Protein AF-A0A7W8LRT0-F1 (afdb_monomer_lite)

Radius of gyration: 18.25 Å; chains: 1; bounding box: 41×41×52 Å

pLDDT: mean 88.81, std 8.38, range [50.22, 98.12]

Secondary structure (DSSP, 8-state):
-PPP---HHHHHHHHHHHHHHS---TTHHHHHHHHHHHHHHHHHTPPPPPHHHHHHHHHHPPPPS----HHHHHHHHHHHHHHHHHTTGGGGS-HHHHHHHHHHHHHHHHHT--TT-PPEEEETTEEEEE-SSS-EEEE-S-GGGGGGPPPPEETTEE-TTTT-EES-HHHHHHHHHHHHHHHHHHHHHHHHHHHHHHHHHTT--

Sequence (205 aa):
MSVIPYTAADVKALELVAREWVNVEEGVFPGLYVANVRAYAASYREPQPPGEALTAEYTQAQPAPITSSGPELLEALYRLTYNVISNDGRSWLTAEGEAMRRRLVQSVAFELLTEGGPWVRVADSGSIRRVNFDLYEISSRNPAEGARARPYLIEGKAHRHEGFVTDRPWEAFTALWEMNDECHAHWLEGHGRDLRAQAKRLGIL

Foldseek 3Di:
DAQDQDALQALVLLVVQLVVQDDADPPLSLLLNLLSQVLNCVVVVHDRDDSVVSSVRSVPHHHDPDDDDLLRSLVVLQSSVCSQPVSPNVVSADPVSVVSSLVSLLSSQVSVADACDAWDASYQQKTKHRPHPQKIWMFSFDSVCPPNTDGQDDVNHHDPRHGPMGSDSVVRSVSRVVNRVVSVVSVVVVVVVVVVVVCVVVVVD

Organism: NCBI:txid1665626

Structure (mmCIF, N/CA/C/O backbone):
data_AF-A0A7W8LRT0-F1
#
_entry.id   AF-A0A7W8LRT0-F1
#
loop_
_atom_site.group_PDB
_atom_site.id
_atom_site.type_symbol
_atom_site.label_atom_id
_atom_site.label_alt_id
_atom_site.label_comp_id
_atom_site.label_asym_id
_atom_site.label_entity_id
_atom_site.label_seq_id
_atom_site.pdbx_PDB_ins_code
_atom_site.Cartn_x
_atom_site.Cartn_y
_atom_site.Cartn_z
_atom_site.occupancy
_atom_site.B_iso_or_equiv
_atom_site.auth_seq_id
_atom_site.auth_comp_id
_atom_site.auth_asym_id
_atom_site.auth_atom_id
_atom_site.pdbx_PDB_model_num
ATOM 1 N N . MET A 1 1 ? 0.187 6.933 -16.308 1.00 50.22 1 MET A N 1
ATOM 2 C CA . MET A 1 1 ? -0.393 7.757 -15.224 1.00 50.22 1 MET A CA 1
ATOM 3 C C . MET A 1 1 ? 0.659 8.769 -14.800 1.00 50.22 1 MET A C 1
ATOM 5 O O . MET A 1 1 ? 1.831 8.442 -14.898 1.00 50.22 1 MET A O 1
ATOM 9 N N . SER A 1 2 ? 0.272 9.983 -14.411 1.00 62.81 2 SER A N 1
ATOM 10 C CA . SER A 1 2 ? 1.192 10.990 -13.859 1.00 62.81 2 SER A CA 1
ATOM 11 C C . SER A 1 2 ? 1.497 10.685 -12.391 1.00 62.81 2 SER A C 1
ATOM 13 O O . SER A 1 2 ? 0.572 10.352 -11.651 1.00 62.81 2 SER A O 1
ATOM 15 N N . VAL A 1 3 ? 2.757 10.820 -11.965 1.00 70.50 3 VAL A N 1
ATOM 16 C CA . VAL A 1 3 ? 3.134 10.745 -10.542 1.00 70.50 3 VAL A CA 1
ATOM 17 C C . VAL A 1 3 ? 2.517 11.933 -9.808 1.00 70.50 3 VAL A C 1
ATOM 19 O O . VAL A 1 3 ? 2.661 13.070 -10.255 1.00 70.50 3 VAL A O 1
ATOM 22 N N . ILE A 1 4 ? 1.829 11.686 -8.692 1.00 75.94 4 ILE A N 1
ATOM 23 C CA . ILE A 1 4 ? 1.258 12.758 -7.862 1.00 75.94 4 ILE A CA 1
ATOM 24 C C . ILE A 1 4 ? 2.338 13.238 -6.880 1.00 75.94 4 ILE A C 1
ATOM 26 O O . ILE A 1 4 ? 2.780 12.435 -6.058 1.00 75.94 4 ILE A O 1
ATOM 30 N N . PRO A 1 5 ? 2.782 14.506 -6.919 1.00 81.00 5 PRO A N 1
ATOM 31 C CA . PRO A 1 5 ? 3.776 14.991 -5.972 1.00 81.00 5 PRO A CA 1
ATOM 32 C C . PRO A 1 5 ? 3.135 15.194 -4.593 1.00 81.00 5 PRO A C 1
ATOM 34 O O . PRO A 1 5 ? 2.362 16.126 -4.396 1.00 81.00 5 PRO A O 1
ATOM 37 N N . TYR A 1 6 ? 3.464 14.327 -3.636 1.00 89.62 6 TYR A N 1
ATOM 38 C CA . TYR A 1 6 ? 3.233 14.583 -2.216 1.00 89.62 6 TYR A CA 1
ATOM 39 C C . TYR A 1 6 ? 4.372 15.425 -1.645 1.00 89.62 6 TYR A C 1
ATOM 41 O O . TYR A 1 6 ? 5.545 15.068 -1.792 1.00 89.62 6 TYR A O 1
ATOM 49 N N . THR A 1 7 ? 4.026 16.525 -0.980 1.00 92.94 7 THR A N 1
ATOM 50 C CA . THR A 1 7 ? 4.999 17.371 -0.280 1.00 92.94 7 THR A CA 1
ATOM 51 C C . THR A 1 7 ? 5.370 16.763 1.074 1.00 92.94 7 THR A C 1
ATOM 53 O O . THR A 1 7 ? 4.655 15.911 1.608 1.00 92.94 7 THR A O 1
ATOM 56 N N . ALA A 1 8 ? 6.462 17.236 1.681 1.00 95.00 8 ALA A N 1
ATOM 57 C CA . ALA A 1 8 ? 6.829 16.843 3.039 1.00 95.00 8 ALA A CA 1
ATOM 58 C C . ALA A 1 8 ? 5.699 17.117 4.054 1.00 95.00 8 ALA A C 1
ATOM 60 O O . ALA A 1 8 ? 5.444 16.289 4.925 1.00 95.00 8 ALA A O 1
ATOM 61 N N . ALA A 1 9 ? 4.986 18.241 3.915 1.00 95.75 9 ALA A N 1
ATOM 62 C CA . ALA A 1 9 ? 3.863 18.604 4.780 1.00 95.75 9 ALA A CA 1
ATOM 63 C C . ALA A 1 9 ? 2.672 17.639 4.638 1.00 95.75 9 ALA A C 1
ATOM 65 O O . ALA A 1 9 ? 2.055 17.288 5.646 1.00 95.75 9 ALA A O 1
ATOM 66 N N . ASP A 1 10 ? 2.382 17.179 3.415 1.00 94.62 10 ASP A N 1
ATOM 67 C CA . ASP A 1 10 ? 1.313 16.207 3.155 1.00 94.62 10 ASP A CA 1
ATOM 68 C C . ASP A 1 10 ? 1.646 14.853 3.782 1.00 94.62 10 ASP A C 1
ATOM 70 O O . ASP A 1 10 ? 0.851 14.300 4.539 1.00 94.62 10 ASP A O 1
ATOM 74 N N . VAL A 1 11 ? 2.851 14.332 3.515 1.00 94.50 11 VAL A N 1
ATOM 75 C CA . VAL A 1 11 ? 3.286 13.032 4.051 1.00 94.50 11 VAL A CA 1
ATOM 76 C C . VAL A 1 11 ? 3.336 13.064 5.579 1.00 94.50 11 VAL A C 1
ATOM 78 O O . VAL A 1 11 ? 2.951 12.092 6.223 1.00 94.50 11 VAL A O 1
ATOM 81 N N . LYS A 1 12 ? 3.733 14.193 6.173 1.00 95.44 12 LYS A N 1
ATOM 82 C CA . LYS A 1 12 ? 3.772 14.347 7.628 1.00 95.44 12 LYS A CA 1
ATOM 83 C C . LYS A 1 12 ? 2.392 14.438 8.263 1.00 95.44 12 LYS A C 1
ATOM 85 O O . LYS A 1 12 ? 2.189 13.938 9.364 1.00 95.44 12 LYS A O 1
ATOM 90 N N . ALA A 1 13 ? 1.425 15.036 7.576 1.00 94.88 13 ALA A N 1
ATOM 91 C CA . ALA A 1 13 ? 0.050 15.000 8.043 1.00 94.88 13 ALA A CA 1
ATOM 92 C C . ALA A 1 13 ? -0.540 13.581 7.963 1.00 94.88 13 ALA A C 1
ATOM 94 O O . ALA A 1 13 ? -1.194 13.146 8.907 1.00 94.88 13 ALA A O 1
ATOM 95 N N . LEU A 1 14 ? -0.229 12.820 6.904 1.00 95.00 14 LEU A N 1
ATOM 96 C CA . LEU A 1 14 ? -0.578 11.395 6.828 1.00 95.00 14 LEU A CA 1
ATOM 97 C C . LEU A 1 14 ? 0.078 10.580 7.952 1.00 95.00 14 LEU A C 1
ATOM 99 O O . LEU A 1 14 ? -0.569 9.694 8.504 1.00 95.00 14 LEU A O 1
ATOM 103 N N . GLU A 1 15 ? 1.329 10.888 8.318 1.00 95.62 15 GLU A N 1
ATOM 104 C CA . GLU A 1 15 ? 2.002 10.263 9.463 1.00 95.62 15 GLU A CA 1
ATOM 105 C C . GLU A 1 15 ? 1.226 10.490 10.761 1.00 95.62 15 GLU A C 1
ATOM 107 O O . GLU A 1 15 ? 0.995 9.537 11.503 1.00 95.62 15 GLU A O 1
ATOM 112 N N . LEU A 1 16 ? 0.811 11.731 11.035 1.00 94.75 16 LEU A N 1
ATOM 113 C CA . LEU A 1 16 ? 0.055 12.050 12.246 1.00 94.75 16 LEU A CA 1
ATOM 114 C C . LEU A 1 16 ? -1.264 11.283 12.306 1.00 94.75 16 LEU A C 1
ATOM 116 O O . LEU A 1 16 ? -1.529 10.635 13.315 1.00 94.75 16 LEU A O 1
ATOM 120 N N . VAL A 1 17 ? -2.034 11.275 11.215 1.00 94.38 17 VAL A N 1
ATOM 121 C CA . VAL A 1 17 ? -3.290 10.514 11.155 1.00 94.38 17 VAL A CA 1
ATOM 122 C C . VAL A 1 17 ? -3.024 9.017 11.331 1.00 94.38 17 VAL A C 1
ATOM 124 O O . VAL A 1 17 ? -3.711 8.359 12.103 1.00 94.38 17 VAL A O 1
ATOM 127 N N . ALA A 1 18 ? -2.002 8.452 10.682 1.00 94.94 18 ALA A N 1
ATOM 128 C CA . ALA A 1 18 ? -1.679 7.034 10.841 1.00 94.94 18 ALA A CA 1
ATOM 129 C C . ALA A 1 18 ? -1.300 6.675 12.286 1.00 94.94 18 ALA A C 1
ATOM 131 O O . ALA A 1 18 ? -1.708 5.624 12.774 1.00 94.94 18 ALA A O 1
ATOM 132 N N . ARG A 1 19 ? -0.568 7.551 12.985 1.00 95.06 19 ARG A N 1
ATOM 133 C CA . ARG A 1 19 ? -0.182 7.362 14.393 1.00 95.06 19 ARG A CA 1
ATOM 134 C C . ARG A 1 19 ? -1.364 7.395 15.361 1.00 95.06 19 ARG A C 1
ATOM 136 O O . ARG A 1 19 ? -1.259 6.819 16.439 1.00 95.06 19 ARG A O 1
ATOM 143 N N . GLU A 1 20 ? -2.468 8.042 14.997 1.00 93.06 20 GLU A N 1
ATOM 144 C CA . GLU A 1 20 ? -3.707 8.001 15.785 1.00 93.06 20 GLU A CA 1
ATOM 145 C C . GLU A 1 20 ? -4.422 6.645 15.680 1.00 93.06 20 GLU A C 1
ATOM 147 O O . GLU A 1 20 ? -5.177 6.281 16.578 1.00 93.06 20 GLU A O 1
ATOM 152 N N . TRP A 1 21 ? -4.179 5.895 14.601 1.00 91.31 21 TRP A N 1
ATOM 153 C CA . TRP A 1 21 ? -4.874 4.641 14.302 1.00 91.31 21 TRP A CA 1
ATOM 154 C C . TRP A 1 21 ? -4.044 3.409 14.647 1.00 91.31 21 TRP A C 1
ATOM 156 O O . TRP A 1 21 ? -4.566 2.432 15.174 1.00 91.31 21 TRP A O 1
ATOM 166 N N . VAL A 1 22 ? -2.755 3.430 14.313 1.00 94.06 22 VAL A N 1
ATOM 167 C CA . VAL A 1 22 ? -1.889 2.253 14.369 1.00 94.06 22 VAL A CA 1
ATOM 168 C C . VAL A 1 22 ? -0.509 2.606 14.900 1.00 94.06 22 VAL A C 1
ATOM 170 O O . VAL A 1 22 ? -0.065 3.753 14.865 1.00 94.06 22 VAL A O 1
ATOM 173 N N . ASN A 1 23 ? 0.221 1.587 15.350 1.00 92.81 23 ASN A N 1
ATOM 174 C CA . ASN A 1 23 ? 1.632 1.766 15.650 1.00 92.81 23 ASN A CA 1
ATOM 175 C C . ASN A 1 23 ? 2.423 1.968 14.347 1.00 92.81 23 ASN A C 1
ATOM 177 O O . ASN A 1 23 ? 2.450 1.087 13.486 1.00 92.81 23 ASN A O 1
ATOM 181 N N . VAL A 1 24 ? 3.075 3.123 14.222 1.00 94.19 24 VAL A N 1
ATOM 182 C CA . VAL A 1 24 ? 3.878 3.498 13.055 1.00 94.19 24 VAL A CA 1
ATOM 183 C C . VAL A 1 24 ? 5.356 3.368 13.398 1.00 94.19 24 VAL A C 1
ATOM 185 O O . VAL A 1 24 ? 5.867 4.091 14.260 1.00 94.19 24 VAL A O 1
ATOM 188 N N . GLU A 1 25 ? 6.038 2.468 12.691 1.00 93.69 25 GLU A N 1
ATOM 189 C CA . GLU A 1 25 ? 7.484 2.271 12.805 1.00 93.69 25 GLU A CA 1
ATOM 190 C C . GLU A 1 25 ? 8.257 3.546 12.449 1.00 93.69 25 GLU A C 1
ATOM 192 O O . GLU A 1 25 ? 7.906 4.288 11.527 1.00 93.69 25 GLU A O 1
ATOM 197 N N . GLU A 1 26 ? 9.326 3.812 13.196 1.00 91.94 26 GLU A N 1
ATOM 198 C CA . GLU A 1 26 ? 10.173 4.974 12.954 1.00 91.94 26 GLU A CA 1
ATOM 199 C C . GLU A 1 26 ? 10.843 4.880 11.576 1.00 91.94 26 GLU A C 1
ATOM 201 O O . GLU A 1 26 ? 11.283 3.818 11.144 1.00 91.94 26 GLU A O 1
ATOM 206 N N . GLY A 1 27 ? 10.896 5.999 10.852 1.00 89.19 27 GLY A N 1
ATOM 207 C CA . GLY A 1 27 ? 11.541 6.062 9.540 1.00 89.19 27 GLY A CA 1
ATOM 208 C C . GLY A 1 27 ? 10.677 5.640 8.344 1.00 89.19 27 GLY A C 1
ATOM 209 O O . GLY A 1 27 ? 11.041 5.994 7.221 1.00 89.19 27 GLY A O 1
ATOM 210 N N . VAL A 1 28 ? 9.513 4.994 8.532 1.00 92.50 28 VAL A N 1
ATOM 211 C CA . VAL A 1 28 ? 8.665 4.564 7.397 1.00 92.50 28 VAL A CA 1
ATOM 212 C C . VAL A 1 28 ? 8.169 5.746 6.555 1.00 92.50 28 VAL A C 1
ATOM 214 O O . VAL A 1 28 ? 8.334 5.743 5.338 1.00 92.50 28 VAL A O 1
ATOM 217 N N . PHE A 1 29 ? 7.633 6.800 7.177 1.00 93.81 29 PHE A N 1
ATOM 218 C CA . PHE A 1 29 ? 7.144 7.984 6.462 1.00 93.81 29 PHE A CA 1
ATOM 219 C C . PHE A 1 29 ? 8.261 8.848 5.852 1.00 93.81 29 PHE A C 1
ATOM 221 O O . PHE A 1 29 ? 8.134 9.194 4.675 1.00 93.81 29 PHE A O 1
ATOM 228 N N . PRO A 1 30 ? 9.381 9.137 6.552 1.00 92.50 30 PRO A N 1
ATOM 229 C CA . PRO A 1 30 ? 10.552 9.746 5.919 1.00 92.50 30 PRO A CA 1
ATOM 230 C C . PRO A 1 30 ? 11.033 8.966 4.687 1.00 92.50 30 PRO A C 1
ATOM 232 O O . PRO A 1 30 ? 11.276 9.556 3.635 1.00 92.50 30 PRO A O 1
ATOM 235 N N . GLY A 1 31 ? 11.117 7.634 4.783 1.00 90.12 31 GLY A N 1
ATOM 236 C CA . GLY A 1 31 ? 11.504 6.773 3.665 1.00 90.12 31 GLY A CA 1
ATOM 237 C C . GLY A 1 31 ? 10.525 6.855 2.492 1.00 90.12 31 GLY A C 1
ATOM 238 O O . GLY A 1 31 ? 10.949 6.985 1.342 1.00 90.12 31 GLY A O 1
ATOM 239 N N . LEU A 1 32 ? 9.218 6.853 2.773 1.00 90.81 32 LEU A N 1
ATOM 240 C CA . LEU A 1 32 ? 8.178 7.013 1.755 1.00 90.81 32 LEU A CA 1
ATOM 241 C C . LEU A 1 32 ? 8.209 8.395 1.092 1.00 90.81 32 LEU A C 1
ATOM 243 O O . LEU A 1 32 ? 8.033 8.476 -0.123 1.00 90.81 32 LEU A O 1
ATOM 247 N N . TYR A 1 33 ? 8.486 9.464 1.845 1.00 92.19 33 TYR A N 1
ATOM 248 C CA . TYR A 1 33 ? 8.660 10.807 1.286 1.00 92.19 33 TYR A CA 1
ATOM 249 C C . TYR A 1 33 ? 9.830 10.851 0.297 1.00 92.19 33 TYR A C 1
ATOM 251 O O . TYR A 1 33 ? 9.657 11.239 -0.860 1.00 92.19 33 TYR A O 1
ATOM 259 N N . VAL A 1 34 ? 11.007 10.384 0.727 1.00 90.19 34 VAL A N 1
ATOM 260 C CA . VAL A 1 34 ? 12.212 10.345 -0.114 1.00 90.19 34 VAL A CA 1
ATOM 261 C C . VAL A 1 34 ? 11.960 9.533 -1.385 1.00 90.19 34 VAL A C 1
ATOM 263 O O . VAL A 1 34 ? 12.299 9.980 -2.484 1.00 90.19 34 VAL A O 1
ATOM 266 N N . ALA A 1 35 ? 11.338 8.359 -1.255 1.00 88.31 35 ALA A N 1
ATOM 267 C CA . ALA A 1 35 ? 11.014 7.506 -2.391 1.00 88.31 35 ALA A CA 1
ATOM 268 C C . ALA A 1 35 ? 10.016 8.175 -3.354 1.00 88.31 35 ALA A C 1
ATOM 270 O O . ALA A 1 35 ? 10.208 8.106 -4.569 1.00 88.31 35 ALA A O 1
ATOM 271 N N . ASN A 1 36 ? 9.001 8.875 -2.836 1.00 89.12 36 ASN A N 1
ATOM 272 C CA . ASN A 1 36 ? 8.024 9.604 -3.644 1.00 89.12 36 ASN A CA 1
ATOM 273 C C . ASN A 1 36 ? 8.672 10.735 -4.460 1.00 89.12 36 ASN A C 1
ATOM 275 O O . ASN A 1 36 ? 8.444 10.829 -5.667 1.00 89.12 36 ASN A O 1
ATOM 279 N N . VAL A 1 37 ? 9.514 11.563 -3.831 1.00 89.19 37 VAL A N 1
ATOM 280 C CA . VAL A 1 37 ? 10.210 12.662 -4.525 1.00 89.19 37 VAL A CA 1
ATOM 281 C C . VAL A 1 37 ? 11.140 12.123 -5.610 1.00 89.19 37 VAL A C 1
ATOM 283 O O . VAL A 1 37 ? 11.165 12.646 -6.724 1.00 89.19 37 VAL A O 1
ATOM 286 N N . ARG A 1 38 ? 11.873 11.040 -5.330 1.00 86.69 38 ARG A N 1
ATOM 287 C CA . ARG A 1 38 ? 12.753 10.408 -6.324 1.00 86.69 38 ARG A CA 1
ATOM 288 C C . ARG A 1 38 ? 11.984 9.805 -7.494 1.00 86.69 38 ARG A C 1
ATOM 290 O O . ARG A 1 38 ? 12.413 9.969 -8.635 1.00 86.69 38 ARG A O 1
ATOM 297 N N . ALA A 1 39 ? 10.851 9.152 -7.234 1.00 84.81 39 ALA A N 1
ATOM 298 C CA . ALA A 1 39 ? 9.983 8.616 -8.282 1.00 84.81 39 ALA A CA 1
ATOM 299 C C . ALA A 1 39 ? 9.414 9.729 -9.180 1.00 84.81 39 ALA A C 1
ATOM 301 O O . ALA A 1 39 ? 9.391 9.590 -10.407 1.00 84.81 39 ALA A O 1
ATOM 302 N N . TYR A 1 40 ? 9.022 10.861 -8.585 1.00 85.00 40 TYR A N 1
ATOM 303 C CA . TYR A 1 40 ? 8.593 12.048 -9.325 1.00 85.00 40 TYR A CA 1
ATOM 304 C C . TYR A 1 40 ? 9.724 12.594 -10.207 1.00 85.00 40 TYR A C 1
ATOM 306 O O . TYR A 1 40 ? 9.566 12.681 -11.425 1.00 85.00 40 TYR A O 1
ATOM 314 N N . ALA A 1 41 ? 10.899 12.862 -9.628 1.00 85.19 41 ALA A N 1
ATOM 315 C CA . ALA A 1 41 ? 12.041 13.388 -10.371 1.00 85.19 41 ALA A CA 1
ATOM 316 C C . ALA A 1 41 ? 12.466 12.462 -11.526 1.00 85.19 41 ALA A C 1
ATOM 318 O O . ALA A 1 41 ? 12.718 12.929 -12.635 1.00 85.19 41 ALA A O 1
ATOM 319 N N . ALA A 1 42 ? 12.479 11.141 -11.309 1.00 82.56 42 ALA A N 1
ATOM 320 C CA . ALA A 1 42 ? 12.778 10.162 -12.355 1.00 82.56 42 ALA A CA 1
ATOM 321 C C . ALA A 1 42 ? 11.763 10.210 -13.511 1.00 82.56 42 ALA A C 1
ATOM 323 O O . ALA A 1 42 ? 12.156 10.213 -14.679 1.00 82.56 42 ALA A O 1
ATOM 324 N N . SER A 1 43 ? 10.471 10.315 -13.191 1.00 81.38 43 SER A N 1
ATOM 325 C CA . SER A 1 43 ? 9.391 10.350 -14.186 1.00 81.38 43 SER A CA 1
ATOM 326 C C . SER A 1 43 ? 9.438 11.594 -15.075 1.00 81.38 43 SER A C 1
ATOM 328 O O . SER A 1 43 ? 9.100 11.523 -16.257 1.00 81.38 43 SER A O 1
ATOM 330 N N . TYR A 1 44 ? 9.901 12.722 -14.531 1.00 81.44 44 TYR A N 1
ATOM 331 C CA . TYR A 1 44 ? 9.980 14.004 -15.239 1.00 81.44 44 TYR A CA 1
ATOM 332 C C . TYR A 1 44 ? 11.403 14.399 -15.664 1.00 81.44 44 TYR A C 1
ATOM 334 O O . TYR A 1 44 ? 11.598 15.474 -16.228 1.00 81.44 44 TYR A O 1
ATOM 342 N N . ARG A 1 45 ? 12.391 13.509 -15.478 1.00 79.12 45 ARG A N 1
ATOM 343 C CA . ARG A 1 45 ? 13.822 13.743 -15.768 1.00 79.12 45 ARG A CA 1
ATOM 344 C C . ARG A 1 45 ? 14.393 14.972 -15.048 1.00 79.12 45 ARG A C 1
ATOM 346 O O . ARG A 1 45 ? 15.254 15.669 -15.584 1.00 79.12 45 ARG A O 1
ATOM 353 N N . GLU A 1 46 ? 13.918 15.228 -13.837 1.00 80.56 46 GLU A N 1
ATOM 354 C CA . GLU A 1 46 ? 14.420 16.301 -12.986 1.00 80.56 46 GLU A CA 1
ATOM 355 C C . GLU A 1 46 ? 15.672 15.851 -12.211 1.00 80.56 46 GLU A C 1
ATOM 357 O O . GLU A 1 46 ? 15.841 14.657 -11.930 1.00 80.56 46 GLU A O 1
ATOM 362 N N . PRO A 1 47 ? 16.571 16.784 -11.845 1.00 80.06 47 PRO A N 1
ATOM 363 C CA . PRO A 1 47 ? 17.686 16.485 -10.955 1.00 80.06 47 PRO A CA 1
ATOM 364 C C . PRO A 1 47 ? 17.185 15.900 -9.632 1.00 80.06 47 PRO A C 1
ATOM 366 O O . PRO A 1 47 ? 16.303 16.468 -8.992 1.00 80.06 47 PRO A O 1
ATOM 369 N N . GLN A 1 48 ? 17.765 14.781 -9.199 1.00 79.62 48 GLN A N 1
ATOM 370 C CA . GLN A 1 48 ? 17.392 14.172 -7.9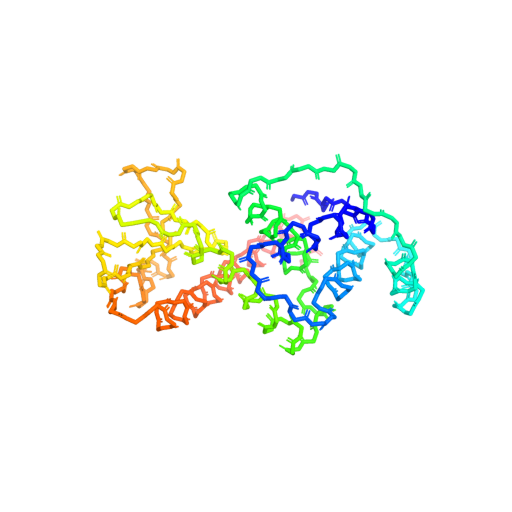26 1.00 79.62 48 GLN A CA 1
ATOM 371 C C . GLN A 1 48 ? 18.113 14.877 -6.769 1.00 79.62 48 GLN A C 1
ATOM 373 O O . GLN A 1 48 ? 19.348 14.857 -6.728 1.00 79.62 48 GLN A O 1
ATOM 378 N N . PRO A 1 49 ? 17.386 15.474 -5.811 1.00 81.69 49 PRO A N 1
ATOM 379 C CA . PRO A 1 49 ? 18.014 16.033 -4.625 1.00 81.69 49 PRO A CA 1
ATOM 380 C C . PRO A 1 49 ? 18.654 14.925 -3.759 1.00 81.69 49 PRO A C 1
ATOM 382 O O . PRO A 1 49 ? 18.185 13.777 -3.760 1.00 81.69 49 PRO A O 1
ATOM 385 N N . PRO A 1 50 ? 19.724 15.237 -3.000 1.00 85.31 50 PRO A N 1
ATOM 386 C CA . PRO A 1 50 ? 20.334 14.290 -2.071 1.00 85.31 50 PRO A CA 1
ATOM 387 C C . PRO A 1 50 ? 19.321 13.771 -1.045 1.00 85.31 50 PRO A C 1
ATOM 389 O O . PRO A 1 50 ? 18.506 14.531 -0.525 1.00 85.31 50 PRO A O 1
ATOM 392 N N . GLY A 1 51 ? 19.404 12.479 -0.706 1.00 83.19 51 GLY A N 1
ATOM 393 C CA . GLY A 1 51 ? 18.468 11.857 0.242 1.00 83.19 51 GLY A CA 1
ATOM 394 C C . GLY A 1 51 ? 18.492 12.511 1.626 1.00 83.19 51 GLY A C 1
ATOM 395 O O . GLY A 1 51 ? 17.441 12.747 2.204 1.00 83.19 51 GLY A O 1
ATOM 396 N N . GLU A 1 52 ? 19.675 12.882 2.121 1.00 87.31 52 GLU A N 1
ATOM 397 C CA . GLU A 1 52 ? 19.837 13.559 3.417 1.00 87.31 52 GLU A CA 1
ATOM 398 C C . GLU A 1 52 ? 19.126 14.919 3.466 1.00 87.31 52 GLU A C 1
ATOM 400 O O . GLU A 1 52 ? 18.522 15.260 4.482 1.00 87.31 52 GLU A O 1
ATOM 405 N N . ALA A 1 53 ? 19.136 15.668 2.356 1.00 90.94 53 ALA A N 1
ATOM 406 C CA . ALA A 1 53 ? 18.439 16.947 2.259 1.00 90.94 53 ALA A CA 1
ATOM 407 C C . ALA A 1 53 ? 16.916 16.760 2.329 1.00 90.94 53 ALA A C 1
ATOM 409 O O . ALA A 1 53 ? 16.245 17.503 3.038 1.00 90.94 53 ALA A O 1
ATOM 410 N N . LEU A 1 54 ? 16.385 15.730 1.663 1.00 92.25 54 LEU A N 1
ATOM 411 C CA . LEU A 1 54 ? 14.962 15.382 1.723 1.00 92.25 54 LEU A CA 1
ATOM 412 C C . LEU A 1 54 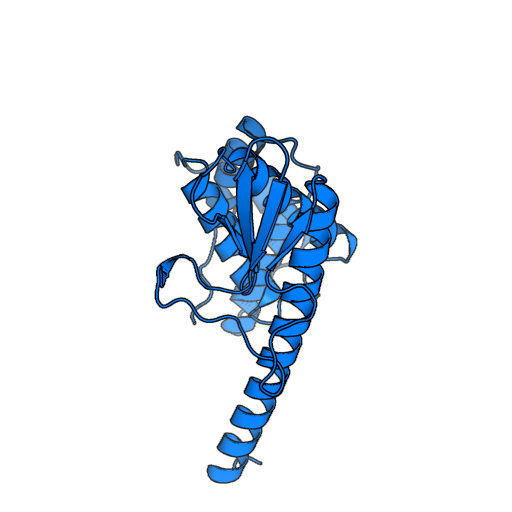? 14.539 14.881 3.110 1.00 92.25 54 LEU A C 1
ATOM 414 O O . LEU A 1 54 ? 13.459 15.216 3.591 1.00 92.25 54 LEU A O 1
ATOM 418 N N . THR A 1 55 ? 15.389 14.112 3.791 1.00 91.19 55 THR A N 1
ATOM 419 C CA . THR A 1 55 ? 15.128 13.694 5.175 1.00 91.19 55 THR A CA 1
ATOM 420 C C . THR A 1 55 ? 15.102 14.898 6.119 1.00 91.19 55 THR A C 1
ATOM 422 O O . THR A 1 55 ? 14.229 14.988 6.987 1.00 91.19 55 THR A O 1
ATOM 425 N N . ALA A 1 56 ? 16.023 15.851 5.950 1.00 93.38 56 ALA A N 1
ATOM 426 C CA . ALA A 1 56 ? 16.030 17.092 6.720 1.00 93.38 56 ALA A CA 1
ATOM 427 C C . ALA A 1 56 ? 14.783 17.947 6.433 1.00 93.38 56 ALA A C 1
ATOM 429 O O . ALA A 1 56 ? 14.149 18.429 7.373 1.00 93.38 56 ALA A O 1
ATOM 430 N N . GLU A 1 57 ? 14.394 18.073 5.162 1.00 94.69 57 GLU A N 1
ATOM 431 C CA . GLU A 1 57 ? 13.164 18.748 4.740 1.00 94.69 57 GLU A CA 1
ATOM 432 C C . GLU A 1 57 ? 11.934 18.128 5.414 1.00 94.69 57 GLU A C 1
ATOM 434 O O . GLU A 1 57 ? 11.157 18.835 6.059 1.00 94.69 57 GLU A O 1
ATOM 439 N N . TYR A 1 58 ? 11.801 16.799 5.361 1.00 95.62 58 TYR A N 1
ATOM 440 C CA . TYR A 1 58 ? 10.733 16.076 6.047 1.00 95.62 58 TYR A CA 1
ATOM 441 C C . TYR A 1 58 ? 10.713 16.369 7.549 1.00 95.62 58 TYR A C 1
ATOM 443 O O . TYR A 1 58 ? 9.669 16.657 8.137 1.00 95.62 58 TYR A O 1
ATOM 451 N N . THR A 1 59 ? 11.884 16.329 8.181 1.00 95.19 59 THR A N 1
ATOM 452 C CA . THR A 1 59 ? 12.037 16.535 9.625 1.00 95.19 59 THR A CA 1
ATOM 453 C C . THR A 1 59 ? 11.595 17.937 10.043 1.00 95.19 59 THR A C 1
ATOM 455 O O . THR A 1 59 ? 10.942 18.085 11.076 1.00 95.19 59 THR A O 1
ATOM 458 N N . GLN A 1 60 ? 11.872 18.950 9.222 1.00 96.31 60 GLN A N 1
ATOM 459 C CA . GLN A 1 60 ? 11.541 20.354 9.489 1.00 96.31 60 GLN A CA 1
ATOM 460 C C . GLN A 1 60 ? 10.120 20.749 9.064 1.00 96.31 60 GLN A C 1
ATOM 462 O O . GLN A 1 60 ? 9.612 21.772 9.524 1.00 96.31 60 GLN A O 1
ATOM 467 N N . ALA A 1 61 ? 9.467 19.953 8.214 1.00 96.31 61 ALA A N 1
ATOM 468 C CA . ALA A 1 61 ? 8.119 20.242 7.747 1.00 96.31 61 ALA A CA 1
ATOM 469 C C . ALA A 1 61 ? 7.108 20.302 8.902 1.00 96.31 61 ALA A C 1
ATOM 471 O O . ALA A 1 61 ? 7.178 19.525 9.862 1.00 96.31 61 ALA A O 1
ATOM 472 N N . GLN A 1 62 ? 6.146 21.214 8.769 1.00 95.81 62 GLN A N 1
ATOM 473 C CA . GLN A 1 62 ? 4.931 21.248 9.578 1.00 95.81 62 GLN A CA 1
ATOM 474 C C . GLN A 1 62 ? 3.830 20.474 8.846 1.00 95.81 62 GLN A C 1
ATOM 476 O O . GLN A 1 62 ? 3.760 20.565 7.617 1.00 95.81 62 GLN A O 1
ATOM 481 N N . PRO A 1 63 ? 2.992 19.705 9.558 1.00 94.44 63 PRO A N 1
ATOM 482 C CA . PRO A 1 63 ? 1.919 18.947 8.930 1.00 94.44 63 PRO A CA 1
ATOM 483 C C . PRO A 1 63 ? 0.922 19.892 8.252 1.00 94.44 63 PRO A C 1
ATOM 485 O O . PRO A 1 63 ? 0.530 20.916 8.821 1.00 94.44 63 PRO A O 1
ATOM 488 N N . ALA A 1 64 ? 0.490 19.540 7.041 1.00 92.19 64 ALA A N 1
ATOM 489 C CA . ALA A 1 64 ? -0.646 20.200 6.412 1.00 92.19 64 ALA A CA 1
ATOM 490 C C . ALA A 1 64 ? -1.909 20.038 7.293 1.00 92.19 64 ALA A C 1
ATOM 492 O O . ALA A 1 64 ? -2.070 18.996 7.933 1.00 92.19 64 ALA A O 1
ATOM 493 N N . PRO A 1 65 ? -2.825 21.026 7.335 1.00 87.12 65 PRO A N 1
ATOM 494 C CA . PRO A 1 65 ? -4.040 20.965 8.149 1.00 87.12 65 PRO A CA 1
ATOM 495 C C . PRO A 1 65 ? -5.108 20.087 7.479 1.00 87.12 65 PRO A C 1
ATOM 497 O O . PRO A 1 65 ? -6.191 20.556 7.128 1.00 87.12 65 PRO A O 1
ATOM 500 N N . ILE A 1 66 ? -4.786 18.815 7.255 1.00 83.06 66 ILE A N 1
ATOM 501 C CA . ILE A 1 66 ? -5.704 17.826 6.696 1.00 83.06 66 ILE A CA 1
ATOM 502 C C . ILE A 1 66 ? -6.269 16.949 7.809 1.00 83.06 66 ILE A C 1
ATOM 504 O O . ILE A 1 66 ? -5.597 16.636 8.788 1.00 83.06 66 ILE A O 1
ATOM 508 N N . THR A 1 67 ? -7.520 16.541 7.632 1.00 79.31 67 THR A N 1
ATOM 509 C CA . THR A 1 67 ? -8.114 15.430 8.376 1.00 79.31 67 THR A CA 1
ATOM 510 C C . THR A 1 67 ? -8.383 14.318 7.376 1.00 79.31 67 THR A C 1
ATOM 512 O O . THR A 1 67 ? -8.656 14.583 6.203 1.00 79.31 67 THR A O 1
ATOM 515 N N . SER A 1 68 ? -8.227 13.070 7.797 1.00 85.00 68 SER A N 1
ATOM 516 C CA . SER A 1 68 ? -8.501 11.920 6.940 1.00 85.00 68 SER A CA 1
ATOM 517 C C . SER A 1 68 ? -9.155 10.831 7.768 1.00 85.00 68 SER A C 1
ATOM 519 O O . SER A 1 68 ? -8.685 10.483 8.849 1.00 85.00 68 SER A O 1
ATOM 521 N N . SER A 1 69 ? -10.259 10.300 7.260 1.00 89.44 69 SER A N 1
ATOM 522 C CA . SER A 1 69 ? -10.836 9.050 7.740 1.00 89.44 69 SER A CA 1
ATOM 523 C C . SER A 1 69 ? -9.915 7.874 7.400 1.00 89.44 69 SER A C 1
ATOM 525 O O . SER A 1 69 ? -9.068 7.969 6.513 1.00 89.44 69 SER A O 1
ATOM 527 N N . GLY A 1 70 ? -10.093 6.730 8.063 1.00 87.69 70 GLY A N 1
ATOM 528 C CA . GLY A 1 70 ? -9.295 5.534 7.775 1.00 87.69 70 GLY A CA 1
ATOM 529 C C . GLY A 1 70 ? -9.321 5.096 6.298 1.00 87.69 70 GLY A C 1
ATOM 530 O O . GLY A 1 70 ? -8.252 4.822 5.753 1.00 87.69 70 GLY A O 1
ATOM 531 N N . PRO A 1 71 ? -10.476 5.083 5.594 1.00 90.12 71 PRO A N 1
ATOM 532 C CA . PRO A 1 71 ? -10.506 4.798 4.157 1.00 90.12 71 PRO A CA 1
ATOM 533 C C . PRO A 1 71 ? -9.716 5.808 3.314 1.00 90.12 71 PRO A C 1
ATOM 535 O O . PRO A 1 71 ? -9.038 5.414 2.368 1.00 90.12 71 PRO A O 1
ATOM 538 N N . GLU A 1 72 ? -9.768 7.097 3.662 1.00 92.12 72 GLU A N 1
ATOM 539 C CA . GLU A 1 72 ? -8.991 8.143 2.982 1.00 92.12 72 GLU A CA 1
ATOM 540 C C . GLU A 1 72 ? -7.490 7.993 3.252 1.00 92.12 72 GLU A C 1
ATOM 542 O O . GLU A 1 72 ? -6.689 8.149 2.331 1.00 92.12 72 GLU A O 1
ATOM 547 N N . LEU A 1 73 ? -7.107 7.625 4.480 1.00 93.38 73 LEU A N 1
ATOM 548 C CA . LEU A 1 73 ? -5.727 7.299 4.829 1.00 93.38 73 LEU A CA 1
ATOM 549 C C . LEU A 1 73 ? -5.229 6.095 4.019 1.00 93.38 73 LEU A C 1
ATOM 551 O O . LEU A 1 73 ? -4.148 6.163 3.435 1.00 93.38 73 LEU A O 1
ATOM 555 N N . LEU A 1 74 ? -6.005 5.009 3.947 1.00 92.88 74 LEU A N 1
ATOM 556 C CA . LEU A 1 74 ? -5.617 3.817 3.191 1.00 92.88 74 LEU A CA 1
ATOM 557 C C . LEU A 1 74 ? -5.461 4.125 1.695 1.00 92.88 74 LEU A C 1
ATOM 559 O O . LEU A 1 74 ? -4.481 3.703 1.083 1.00 92.88 74 LEU A O 1
ATOM 563 N N . GLU A 1 75 ? -6.374 4.906 1.117 1.00 90.25 75 GLU A N 1
ATOM 564 C CA . GLU A 1 75 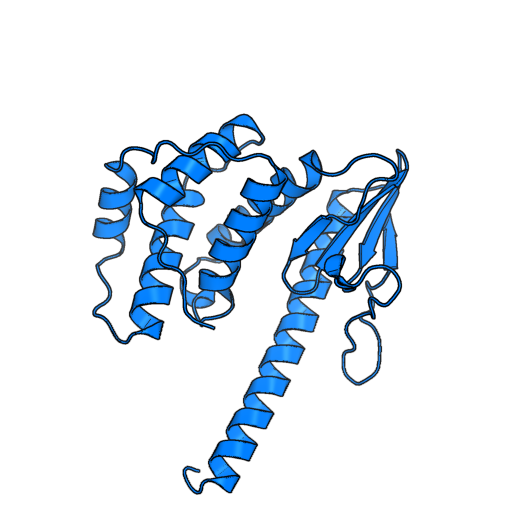? -6.284 5.370 -0.271 1.00 90.25 75 GLU A CA 1
ATOM 565 C C . GLU A 1 75 ? -5.054 6.268 -0.497 1.00 90.25 75 GLU A C 1
ATOM 567 O O . GLU A 1 75 ? -4.353 6.124 -1.500 1.00 90.25 75 GLU A O 1
ATOM 572 N N . ALA A 1 76 ? -4.735 7.171 0.436 1.00 91.06 76 ALA A N 1
ATOM 573 C CA . ALA A 1 76 ? -3.540 8.009 0.351 1.00 91.06 76 ALA A CA 1
ATOM 574 C C . ALA A 1 76 ? -2.247 7.177 0.429 1.00 91.06 76 ALA A C 1
ATOM 576 O O . ALA A 1 76 ? -1.337 7.376 -0.379 1.00 91.06 76 ALA A O 1
ATOM 577 N N . LEU A 1 77 ? -2.178 6.201 1.341 1.00 91.44 77 LEU A N 1
ATOM 578 C CA . LEU A 1 77 ? -1.060 5.257 1.446 1.00 91.44 77 LEU A CA 1
ATOM 579 C C . LEU A 1 77 ? -0.930 4.382 0.195 1.00 91.44 77 LEU A C 1
ATOM 581 O O . LEU A 1 77 ? 0.186 4.094 -0.248 1.00 91.44 77 LEU A O 1
ATOM 585 N N . TYR A 1 78 ? -2.055 3.983 -0.398 1.00 88.06 78 TYR A N 1
ATOM 586 C CA . TYR A 1 78 ? -2.090 3.255 -1.660 1.00 88.06 78 TYR A CA 1
ATOM 587 C C . TYR A 1 78 ? -1.527 4.102 -2.810 1.00 88.06 78 TYR A C 1
ATOM 589 O O . TYR A 1 78 ? -0.651 3.633 -3.532 1.00 88.06 78 TYR A O 1
ATOM 597 N N . ARG A 1 79 ? -1.925 5.373 -2.939 1.00 86.25 79 ARG A N 1
ATOM 598 C CA . ARG A 1 79 ? -1.371 6.296 -3.952 1.00 86.25 79 ARG A CA 1
ATOM 599 C C . ARG A 1 79 ? 0.118 6.555 -3.764 1.00 86.25 79 ARG A C 1
ATOM 601 O O . ARG A 1 79 ? 0.870 6.529 -4.737 1.00 86.25 79 ARG A O 1
ATOM 608 N N . LEU A 1 80 ? 0.550 6.758 -2.522 1.00 87.00 80 LEU A N 1
ATOM 609 C CA . LEU A 1 80 ? 1.962 6.927 -2.190 1.00 87.00 80 LEU A CA 1
ATOM 610 C C . LEU A 1 80 ? 2.757 5.663 -2.551 1.00 87.00 80 LEU A C 1
ATOM 612 O O . LEU A 1 80 ? 3.809 5.745 -3.179 1.00 87.00 80 LEU A O 1
ATOM 616 N N . THR A 1 81 ? 2.205 4.484 -2.247 1.00 80.75 81 THR A N 1
ATOM 617 C CA . THR A 1 81 ? 2.768 3.192 -2.663 1.00 80.75 81 THR A CA 1
ATOM 618 C C . THR A 1 81 ? 2.825 3.071 -4.183 1.00 80.75 81 THR A C 1
ATOM 620 O O . THR A 1 81 ? 3.844 2.638 -4.705 1.00 80.75 81 THR A O 1
ATOM 623 N N . TYR A 1 82 ? 1.772 3.453 -4.905 1.00 77.44 82 TYR A N 1
ATOM 624 C CA . TYR A 1 82 ? 1.725 3.383 -6.363 1.00 77.44 82 TYR A CA 1
ATOM 625 C C . TYR A 1 82 ? 2.813 4.253 -7.004 1.00 77.44 82 TYR A C 1
ATOM 627 O O . TYR A 1 82 ? 3.541 3.780 -7.877 1.00 77.44 82 TYR A O 1
ATOM 635 N N . ASN A 1 83 ? 2.981 5.493 -6.528 1.00 77.88 83 ASN A N 1
ATOM 636 C CA . ASN A 1 83 ? 4.056 6.379 -6.972 1.00 77.88 83 ASN A CA 1
ATOM 637 C C . ASN A 1 83 ? 5.429 5.729 -6.789 1.00 77.88 83 ASN A C 1
ATOM 639 O O . ASN A 1 83 ? 6.253 5.780 -7.700 1.00 77.88 83 ASN A O 1
ATOM 643 N N . VAL A 1 84 ? 5.648 5.099 -5.632 1.00 75.00 84 VAL A N 1
ATOM 644 C CA . VAL A 1 84 ? 6.912 4.447 -5.304 1.00 75.00 84 VAL A CA 1
ATOM 645 C C . VAL A 1 84 ? 7.094 3.158 -6.102 1.00 75.00 84 VAL A C 1
ATOM 647 O O . VAL A 1 84 ? 8.092 3.018 -6.774 1.00 75.00 84 VAL A O 1
ATOM 650 N N . ILE A 1 85 ? 6.171 2.204 -6.106 1.00 73.81 85 ILE A N 1
ATOM 651 C CA . ILE A 1 85 ? 6.421 0.873 -6.683 1.00 73.81 85 ILE A CA 1
ATOM 652 C C . ILE A 1 85 ? 6.218 0.845 -8.202 1.00 73.81 85 ILE A C 1
ATOM 654 O O . ILE A 1 85 ? 7.040 0.262 -8.907 1.00 73.81 85 ILE A O 1
ATOM 658 N N . SER A 1 86 ? 5.152 1.469 -8.713 1.00 65.50 86 SER A N 1
ATOM 659 C CA . SER A 1 86 ? 4.720 1.294 -10.110 1.00 65.50 86 SER A CA 1
ATOM 660 C C . SER A 1 86 ? 5.431 2.204 -11.120 1.00 65.50 86 SER A C 1
ATOM 662 O O . SER A 1 86 ? 5.377 1.920 -12.312 1.00 65.50 86 SER A O 1
ATOM 664 N N . ASN A 1 87 ? 6.108 3.272 -10.681 1.00 65.12 87 ASN A N 1
ATOM 665 C CA . ASN A 1 87 ? 6.891 4.167 -11.552 1.00 65.12 87 ASN A CA 1
ATOM 666 C C . ASN A 1 87 ? 8.406 3.963 -11.354 1.00 65.12 87 ASN A C 1
ATOM 668 O O . ASN A 1 87 ? 9.133 4.910 -11.062 1.00 65.12 87 ASN A O 1
ATOM 672 N N . ASP A 1 88 ? 8.868 2.710 -11.443 1.00 61.31 88 ASP A N 1
ATOM 673 C CA . ASP A 1 88 ? 10.272 2.275 -11.267 1.00 61.31 88 ASP A CA 1
ATOM 674 C C . ASP A 1 88 ? 10.902 2.539 -9.886 1.00 61.31 88 ASP A C 1
ATOM 676 O O . ASP A 1 88 ? 12.083 2.258 -9.647 1.00 61.31 88 ASP A O 1
ATOM 680 N N . GLY A 1 89 ? 10.126 3.032 -8.925 1.00 55.28 89 GLY A N 1
ATOM 681 C CA . GLY A 1 89 ? 10.659 3.444 -7.637 1.00 55.28 89 GLY A CA 1
ATOM 682 C C . GLY A 1 89 ? 10.749 2.356 -6.570 1.00 55.28 89 GLY A C 1
ATOM 683 O O . GLY A 1 89 ? 11.152 2.643 -5.445 1.00 55.28 89 GLY A O 1
ATOM 684 N N . ARG A 1 90 ? 10.450 1.093 -6.908 1.00 61.31 90 ARG A N 1
ATOM 685 C CA . ARG A 1 90 ? 10.725 -0.057 -6.026 1.00 61.31 90 ARG A CA 1
ATOM 686 C C . ARG A 1 90 ? 12.216 -0.136 -5.662 1.00 61.31 90 ARG A C 1
ATOM 688 O O . ARG A 1 90 ? 12.562 -0.637 -4.602 1.00 61.31 90 ARG A O 1
ATOM 695 N N . SER A 1 91 ? 13.079 0.417 -6.517 1.00 66.56 91 SER A N 1
ATOM 696 C CA . SER A 1 91 ? 14.516 0.601 -6.280 1.00 66.56 91 SER A CA 1
ATOM 697 C C . SER A 1 91 ? 14.859 1.678 -5.235 1.00 66.56 91 SER A C 1
ATOM 699 O O . SER A 1 91 ? 15.994 1.727 -4.763 1.00 66.56 91 SER A O 1
ATOM 701 N N . TRP A 1 92 ? 13.905 2.535 -4.855 1.00 73.44 92 TRP A N 1
ATOM 702 C CA . TRP A 1 92 ? 14.118 3.648 -3.923 1.00 73.44 92 TRP A CA 1
ATOM 703 C C . TRP A 1 92 ? 13.802 3.310 -2.463 1.00 73.44 92 TRP A C 1
ATOM 705 O O . TRP A 1 92 ? 14.175 4.089 -1.587 1.00 73.44 92 TRP A O 1
ATOM 715 N N . LEU A 1 93 ? 13.159 2.169 -2.188 1.00 81.00 93 LEU A N 1
ATOM 716 C CA . LEU A 1 93 ? 12.997 1.633 -0.835 1.00 81.00 93 LEU A CA 1
ATOM 717 C C . LEU A 1 93 ? 13.973 0.477 -0.604 1.00 81.00 93 LEU A C 1
ATOM 719 O O . LEU A 1 93 ? 14.150 -0.394 -1.454 1.00 81.00 93 LEU A O 1
ATOM 723 N N . THR A 1 94 ? 14.586 0.444 0.578 1.00 84.50 94 THR A N 1
ATOM 724 C CA . THR A 1 94 ? 15.320 -0.741 1.035 1.00 84.50 94 THR A CA 1
ATOM 725 C C . THR A 1 94 ? 14.342 -1.895 1.280 1.00 84.50 94 THR A C 1
ATOM 727 O O . THR A 1 94 ? 13.142 -1.678 1.456 1.00 84.50 94 THR A O 1
ATOM 730 N N . ALA A 1 95 ? 14.840 -3.134 1.343 1.00 85.81 95 ALA A N 1
ATOM 731 C CA . ALA A 1 95 ? 14.005 -4.293 1.680 1.00 85.81 95 ALA A CA 1
ATOM 732 C C . ALA A 1 95 ? 13.288 -4.117 3.034 1.00 85.81 95 ALA A C 1
ATOM 734 O O . ALA A 1 95 ? 12.122 -4.476 3.181 1.00 85.81 95 ALA A O 1
ATOM 735 N N . GLU A 1 96 ? 13.973 -3.507 4.003 1.00 88.19 96 GLU A N 1
ATOM 736 C CA . GLU A 1 96 ? 13.402 -3.153 5.302 1.00 88.19 96 GLU A CA 1
ATOM 737 C C . GL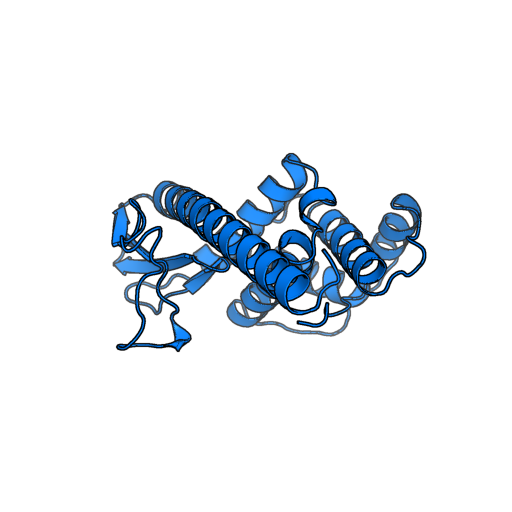U A 1 96 ? 12.318 -2.072 5.177 1.00 88.19 96 GLU A C 1
ATOM 739 O O . GLU A 1 96 ? 11.234 -2.224 5.736 1.00 88.19 96 GLU A O 1
ATOM 744 N N . GLY A 1 97 ? 12.563 -1.028 4.377 1.00 88.06 97 GLY A N 1
ATOM 745 C CA . GLY A 1 97 ? 11.589 0.027 4.087 1.00 88.06 97 GLY A CA 1
ATOM 746 C C . GLY A 1 97 ? 10.308 -0.497 3.440 1.00 88.06 97 GLY A C 1
ATOM 747 O O . GLY A 1 97 ? 9.208 -0.123 3.843 1.00 88.06 97 GLY A O 1
ATOM 748 N N . GLU A 1 98 ? 10.433 -1.415 2.484 1.00 88.12 98 GLU A N 1
ATOM 749 C CA . GLU A 1 98 ? 9.283 -2.075 1.862 1.00 88.12 98 GLU A CA 1
ATOM 750 C C . GLU A 1 98 ? 8.516 -2.949 2.866 1.00 88.12 98 GLU A C 1
ATOM 752 O O . GLU A 1 98 ? 7.283 -2.953 2.868 1.00 88.12 98 GLU A O 1
ATOM 757 N N . ALA A 1 99 ? 9.219 -3.649 3.760 1.00 90.31 99 ALA A N 1
ATOM 758 C CA . ALA A 1 99 ? 8.584 -4.431 4.815 1.00 90.31 99 ALA A CA 1
ATOM 759 C C . ALA A 1 99 ? 7.809 -3.537 5.804 1.00 90.31 99 ALA A C 1
ATOM 761 O O . ALA A 1 99 ? 6.664 -3.853 6.132 1.00 90.31 99 ALA A O 1
ATOM 762 N N . MET A 1 100 ? 8.387 -2.404 6.222 1.00 91.88 100 MET A N 1
ATOM 763 C CA . MET A 1 100 ? 7.717 -1.404 7.067 1.00 91.88 100 MET A CA 1
ATOM 764 C C . MET A 1 100 ? 6.480 -0.817 6.379 1.00 91.88 100 MET A C 1
ATOM 766 O O . MET A 1 100 ? 5.408 -0.739 6.978 1.00 91.88 100 MET A O 1
ATOM 770 N N . ARG A 1 101 ? 6.583 -0.465 5.091 1.00 92.06 101 ARG A N 1
ATOM 771 C CA . ARG A 1 101 ? 5.447 0.037 4.302 1.00 92.06 101 ARG A CA 1
ATOM 772 C C . ARG A 1 101 ? 4.307 -0.980 4.249 1.00 92.06 101 ARG A C 1
ATOM 774 O O . ARG A 1 101 ? 3.151 -0.614 4.459 1.00 92.06 101 ARG A O 1
ATOM 781 N N . ARG A 1 102 ? 4.609 -2.253 3.968 1.00 92.19 102 ARG A N 1
ATOM 782 C CA . ARG A 1 102 ? 3.594 -3.320 3.936 1.00 92.19 102 ARG A CA 1
ATOM 783 C C . ARG A 1 102 ? 2.897 -3.457 5.281 1.00 92.19 102 ARG A C 1
ATOM 785 O O . ARG A 1 102 ? 1.672 -3.508 5.292 1.00 92.19 102 ARG A O 1
ATOM 792 N N . ARG A 1 103 ? 3.648 -3.460 6.387 1.00 93.38 103 ARG A N 1
ATOM 793 C CA . ARG A 1 103 ? 3.077 -3.518 7.741 1.00 93.38 103 ARG A CA 1
ATOM 794 C C . ARG A 1 103 ? 2.190 -2.318 8.043 1.00 93.38 103 ARG A C 1
ATOM 796 O O . ARG A 1 103 ? 1.088 -2.513 8.536 1.00 93.38 103 ARG A O 1
ATOM 803 N N . LEU A 1 104 ? 2.603 -1.105 7.672 1.00 94.81 104 LEU A N 1
ATOM 804 C CA . LEU A 1 104 ? 1.772 0.094 7.815 1.00 94.81 104 LEU A CA 1
ATOM 805 C C . LEU A 1 104 ? 0.426 -0.058 7.087 1.00 94.81 104 LEU A C 1
ATOM 807 O O . LEU A 1 104 ? -0.627 0.139 7.689 1.00 94.81 104 LEU A O 1
ATOM 811 N N . VAL A 1 105 ? 0.449 -0.457 5.811 1.00 94.12 105 VAL A N 1
ATOM 812 C CA . VAL A 1 105 ? -0.773 -0.656 5.012 1.00 94.12 105 VAL A CA 1
ATOM 813 C C . VAL A 1 105 ? -1.638 -1.784 5.582 1.00 94.12 105 VAL A C 1
ATOM 815 O O . VAL A 1 105 ? -2.854 -1.636 5.653 1.00 94.12 105 VAL A O 1
ATOM 818 N N . GLN A 1 106 ? -1.029 -2.891 6.017 1.00 94.88 106 GLN A N 1
ATOM 819 C CA . GLN A 1 106 ? -1.733 -4.003 6.664 1.00 94.88 106 GLN A CA 1
ATOM 820 C C . GLN A 1 106 ? -2.436 -3.556 7.945 1.00 94.88 106 GLN A C 1
ATOM 822 O O . GLN A 1 106 ? -3.612 -3.862 8.112 1.00 94.88 106 GLN A O 1
ATOM 827 N N . SER A 1 107 ? -1.746 -2.822 8.819 1.00 95.12 107 SER A N 1
ATOM 828 C CA . SER A 1 107 ? -2.309 -2.340 10.080 1.00 95.12 107 SER A CA 1
ATOM 829 C C . SER A 1 107 ? -3.494 -1.410 9.831 1.00 95.12 107 SER A C 1
ATOM 831 O O . SER A 1 107 ? -4.559 -1.620 10.398 1.00 95.12 107 SER A O 1
ATOM 833 N N . VAL A 1 108 ? -3.356 -0.433 8.927 1.00 95.50 108 VAL A N 1
ATOM 834 C CA . VAL A 1 108 ? -4.466 0.477 8.590 1.00 95.50 108 VAL A CA 1
ATOM 835 C C . VAL A 1 108 ? -5.631 -0.288 7.958 1.00 95.50 108 VAL A C 1
ATOM 837 O O . VAL A 1 108 ? -6.784 -0.062 8.312 1.00 95.50 108 VAL A O 1
ATOM 840 N N . ALA A 1 109 ? -5.353 -1.224 7.046 1.00 95.06 109 ALA A N 1
ATOM 841 C CA . ALA A 1 109 ? -6.391 -2.052 6.444 1.00 95.06 109 ALA A CA 1
ATOM 842 C C . ALA A 1 109 ? -7.103 -2.929 7.482 1.00 95.06 109 ALA A C 1
ATOM 844 O O . ALA A 1 109 ? -8.314 -3.101 7.386 1.00 95.06 109 ALA A O 1
ATOM 845 N N . PHE A 1 110 ? -6.379 -3.464 8.468 1.00 95.06 110 PHE A N 1
ATOM 846 C CA . PHE A 1 110 ? -6.947 -4.288 9.529 1.00 95.06 110 PHE A CA 1
ATOM 847 C C . PHE A 1 110 ? -7.952 -3.510 10.384 1.00 95.06 110 PHE A C 1
ATOM 849 O O . PHE A 1 110 ? -9.047 -4.017 10.614 1.00 95.06 110 PHE A O 1
ATOM 856 N N . GLU A 1 111 ? -7.641 -2.266 10.758 1.00 95.00 111 GLU A N 1
ATOM 857 C CA . GLU A 1 111 ? -8.566 -1.394 11.504 1.00 95.00 111 GLU A CA 1
ATOM 858 C C . GLU A 1 111 ? -9.862 -1.084 10.731 1.00 95.00 111 GLU A C 1
ATOM 860 O O . GLU A 1 111 ? -10.902 -0.796 11.320 1.00 95.00 111 GLU A O 1
ATOM 865 N N . LEU A 1 112 ? -9.837 -1.177 9.398 1.00 94.38 112 LEU A N 1
ATOM 866 C CA . LEU A 1 112 ? -11.014 -0.972 8.548 1.00 94.38 112 LEU A CA 1
ATOM 867 C C . LEU A 1 112 ? -11.882 -2.225 8.384 1.00 94.38 112 LEU A C 1
ATOM 869 O O . LEU A 1 112 ? -13.008 -2.133 7.882 1.00 94.38 112 LEU A O 1
ATOM 873 N N . LEU A 1 113 ? -11.384 -3.399 8.775 1.00 94.81 113 LEU A N 1
ATOM 874 C CA . LEU A 1 113 ? -12.109 -4.652 8.611 1.00 94.81 113 LEU A CA 1
ATOM 875 C C . LEU A 1 113 ? -13.204 -4.802 9.664 1.00 94.81 113 LEU A C 1
ATOM 877 O O . LEU A 1 113 ? -12.963 -5.091 10.835 1.00 94.81 113 LEU A O 1
ATOM 881 N N . THR A 1 114 ? -14.444 -4.712 9.199 1.00 94.31 114 THR A N 1
ATOM 882 C CA . THR A 1 114 ? -15.644 -4.965 9.999 1.00 94.31 114 THR A CA 1
ATOM 883 C C . THR A 1 114 ? -16.244 -6.327 9.662 1.00 94.31 114 THR A C 1
ATOM 885 O O . THR A 1 114 ? -16.103 -6.826 8.544 1.00 94.31 114 THR A O 1
ATOM 888 N N . GLU A 1 115 ? -16.890 -6.959 10.643 1.00 94.62 115 GLU A N 1
ATOM 889 C CA . GLU A 1 115 ? -17.569 -8.244 10.455 1.00 94.62 115 GLU A CA 1
ATOM 890 C C . GLU A 1 115 ? -18.649 -8.144 9.370 1.00 94.62 115 GLU A C 1
ATOM 892 O O . GLU A 1 115 ? -19.517 -7.274 9.434 1.00 94.62 115 GLU A O 1
ATOM 897 N N . GLY A 1 116 ? -18.589 -9.021 8.362 1.00 91.62 116 GLY A N 1
ATOM 898 C CA . GLY A 1 116 ? -19.516 -8.986 7.226 1.00 91.62 116 GLY A CA 1
ATOM 899 C C . GLY A 1 116 ? -19.382 -7.721 6.369 1.00 91.62 116 GLY A C 1
ATOM 900 O O .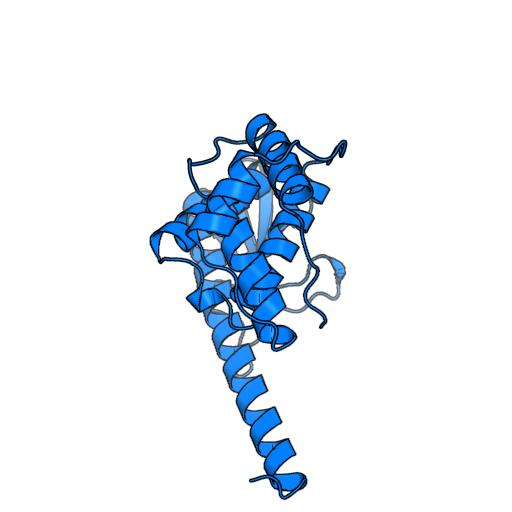 GLY A 1 116 ? -20.252 -7.439 5.543 1.00 91.62 116 GLY A O 1
ATOM 901 N N . GLY A 1 117 ? -18.309 -6.954 6.576 1.00 91.19 117 GLY A N 1
ATOM 902 C CA . GLY A 1 117 ? -18.060 -5.672 5.941 1.00 91.19 117 GLY A CA 1
ATOM 903 C C . GLY A 1 117 ? -17.701 -5.774 4.456 1.00 91.19 117 GLY A C 1
ATOM 904 O O . GLY A 1 117 ? -17.636 -6.864 3.872 1.00 91.19 117 GLY A O 1
ATOM 905 N N . PRO A 1 118 ? -17.463 -4.623 3.806 1.00 92.50 118 PRO A N 1
ATOM 906 C CA . PRO A 1 118 ? -17.036 -4.590 2.417 1.00 92.50 118 PRO A CA 1
ATOM 907 C C . PRO A 1 118 ? -15.617 -5.150 2.247 1.00 92.50 118 PRO A C 1
ATOM 909 O O . PRO A 1 118 ? -14.854 -5.313 3.198 1.00 92.50 118 PRO A O 1
ATOM 912 N N . TRP A 1 119 ? -15.251 -5.407 0.994 1.00 93.75 119 TRP A N 1
ATOM 913 C CA . TRP A 1 119 ? -13.861 -5.653 0.630 1.00 93.75 119 TRP A CA 1
ATOM 914 C C . TRP A 1 119 ? -13.026 -4.386 0.822 1.00 93.75 119 TRP A C 1
ATOM 916 O O . TRP A 1 119 ? -13.375 -3.322 0.310 1.00 93.75 119 TRP A O 1
ATOM 926 N N . VAL A 1 120 ? -11.900 -4.526 1.509 1.00 93.94 120 VAL A N 1
ATOM 927 C CA . VAL A 1 120 ? -10.889 -3.489 1.705 1.00 93.94 120 VAL A CA 1
ATOM 928 C C . VAL A 1 120 ? -9.754 -3.747 0.721 1.00 93.94 120 VAL A C 1
ATOM 930 O O . VAL A 1 120 ? -9.140 -4.815 0.734 1.00 93.94 120 VAL A O 1
ATOM 933 N N . ARG A 1 121 ? -9.474 -2.784 -0.159 1.00 91.69 121 ARG A N 1
ATOM 934 C CA . ARG A 1 121 ? -8.364 -2.881 -1.111 1.00 91.69 121 ARG A CA 1
ATOM 935 C C . ARG A 1 121 ? -7.050 -2.578 -0.395 1.00 91.69 121 ARG A C 1
ATOM 937 O O . ARG A 1 121 ? -6.860 -1.470 0.086 1.00 91.69 121 ARG A O 1
ATOM 944 N N . VAL A 1 122 ? -6.151 -3.554 -0.340 1.00 91.00 122 VAL A N 1
ATOM 945 C CA . VAL A 1 122 ? -4.865 -3.452 0.379 1.00 91.00 122 VAL A CA 1
ATOM 946 C C . VAL A 1 122 ? -3.717 -3.177 -0.589 1.00 91.00 122 VAL A C 1
ATOM 948 O O . VAL A 1 122 ? -2.751 -2.499 -0.252 1.00 91.00 122 VAL A O 1
ATOM 951 N N . ALA A 1 123 ? -3.818 -3.710 -1.805 1.00 87.88 123 ALA A N 1
ATOM 952 C CA . ALA A 1 123 ? -2.787 -3.629 -2.825 1.00 87.88 123 ALA A CA 1
ATOM 953 C C . ALA A 1 123 ? -3.398 -3.451 -4.225 1.00 87.88 123 ALA A C 1
ATOM 955 O O . ALA A 1 123 ? -4.621 -3.474 -4.401 1.00 87.88 123 ALA A O 1
ATOM 956 N N . ASP A 1 124 ? -2.545 -3.290 -5.242 1.00 84.12 124 ASP A N 1
ATOM 957 C CA . ASP A 1 124 ? -2.979 -3.091 -6.630 1.00 84.12 124 ASP A CA 1
ATOM 958 C C . ASP A 1 124 ? -3.894 -4.220 -7.099 1.00 84.12 124 ASP A C 1
ATOM 960 O O . ASP A 1 124 ? -4.968 -3.957 -7.643 1.00 84.12 124 ASP A O 1
ATOM 964 N N . SER A 1 125 ? -3.474 -5.457 -6.832 1.00 88.19 125 SER A N 1
ATOM 965 C CA . SER A 1 125 ? -4.149 -6.686 -7.254 1.00 88.19 125 SER A CA 1
ATOM 966 C C . SER A 1 125 ? -4.673 -7.500 -6.069 1.00 88.19 125 SER A C 1
ATOM 968 O O . SER A 1 125 ? -4.813 -8.714 -6.186 1.00 88.19 125 SER A O 1
ATOM 970 N N . GLY A 1 126 ? -4.911 -6.873 -4.911 1.00 92.00 126 GLY A N 1
ATOM 971 C CA . GLY A 1 126 ? -5.260 -7.591 -3.684 1.00 92.00 126 GLY A CA 1
ATOM 972 C C . GLY A 1 126 ? -6.215 -6.826 -2.775 1.00 92.00 126 GLY A C 1
ATOM 973 O O . GLY A 1 126 ? -5.921 -5.718 -2.323 1.00 92.00 126 GLY A O 1
ATOM 974 N N . SER A 1 127 ? -7.336 -7.464 -2.461 1.00 95.38 127 SER A N 1
ATOM 975 C CA . SER A 1 127 ? -8.335 -7.017 -1.494 1.00 95.38 127 SER A CA 1
ATOM 976 C C . SER A 1 127 ? -8.560 -8.092 -0.437 1.00 95.38 127 SER A C 1
ATOM 978 O O . SER A 1 127 ? -8.439 -9.284 -0.719 1.00 95.38 127 SER A O 1
ATOM 980 N N . ILE A 1 128 ? -8.916 -7.671 0.771 1.00 96.69 128 ILE A N 1
ATOM 981 C CA . ILE A 1 128 ? -9.243 -8.544 1.900 1.00 96.69 128 ILE A CA 1
ATOM 982 C C . ILE A 1 128 ? -10.609 -8.170 2.466 1.00 96.69 128 ILE A C 1
ATOM 984 O O . ILE A 1 128 ? -11.018 -7.011 2.422 1.00 96.69 128 ILE A O 1
ATOM 988 N N . ARG A 1 129 ? -11.330 -9.148 3.000 1.00 96.06 129 ARG A N 1
ATOM 989 C CA . ARG A 1 129 ? -12.592 -8.948 3.707 1.00 96.06 129 ARG A CA 1
ATOM 990 C C . ARG A 1 129 ? -12.625 -9.819 4.952 1.00 96.06 129 ARG A C 1
ATOM 992 O O . ARG A 1 129 ? -12.166 -10.958 4.930 1.00 96.06 129 ARG A O 1
ATOM 999 N N . ARG A 1 130 ? -13.232 -9.301 6.017 1.00 96.94 130 ARG A N 1
ATOM 1000 C CA . ARG A 1 130 ? -13.582 -10.080 7.203 1.00 96.94 130 ARG A CA 1
ATOM 1001 C C . ARG A 1 130 ? -14.988 -10.647 7.021 1.00 96.94 130 ARG A C 1
ATOM 1003 O O . ARG A 1 130 ? -15.975 -9.917 7.060 1.00 96.94 130 ARG A O 1
ATOM 1010 N N . VAL A 1 131 ? -15.064 -11.944 6.740 1.00 93.94 131 VAL A N 1
ATOM 1011 C CA . VAL A 1 131 ? -16.314 -12.635 6.387 1.00 93.94 131 VAL A CA 1
ATOM 1012 C C . VAL A 1 131 ? -17.239 -12.722 7.597 1.00 93.94 131 VAL A C 1
ATOM 1014 O O . VAL A 1 131 ? -18.430 -12.450 7.481 1.00 93.94 131 VAL A O 1
ATOM 1017 N N . ASN A 1 132 ? -16.680 -13.080 8.750 1.00 93.38 132 ASN A N 1
ATOM 1018 C CA . ASN A 1 132 ? -17.350 -13.122 10.047 1.00 93.38 132 ASN A CA 1
ATOM 1019 C C . ASN A 1 132 ? -16.324 -12.814 11.160 1.00 93.38 132 ASN A C 1
ATOM 1021 O O . ASN A 1 132 ? -15.228 -12.332 10.866 1.00 93.38 132 ASN A O 1
ATOM 1025 N N . PHE A 1 133 ? -16.658 -13.059 12.430 1.00 88.81 133 PHE A N 1
ATOM 1026 C CA . PHE A 1 133 ? -15.735 -12.781 13.534 1.00 88.81 133 PHE A CA 1
ATOM 1027 C C . PHE A 1 133 ? -14.395 -13.527 13.408 1.00 88.81 133 PHE A C 1
ATOM 1029 O O . PHE A 1 133 ? -13.362 -12.954 13.755 1.00 88.81 133 PHE A O 1
ATOM 1036 N N . ASP A 1 134 ? -14.410 -14.738 12.853 1.00 92.81 134 ASP A N 1
ATOM 1037 C CA . ASP A 1 134 ? -13.256 -15.635 12.822 1.00 92.81 134 ASP A CA 1
ATOM 1038 C C . ASP A 1 134 ? -12.516 -15.602 11.483 1.00 92.81 134 ASP A C 1
ATOM 1040 O O . ASP A 1 134 ? -11.305 -15.748 11.457 1.00 92.81 134 ASP A O 1
ATOM 1044 N N . LEU A 1 135 ? -13.218 -15.405 10.365 1.00 97.31 135 LEU A N 1
ATOM 1045 C CA . LEU A 1 135 ? -12.697 -15.693 9.030 1.00 97.31 135 LEU A CA 1
ATOM 1046 C C . LEU A 1 135 ? -12.347 -14.448 8.218 1.00 97.31 135 LEU A C 1
ATOM 1048 O O . LEU A 1 135 ? -13.132 -13.503 8.087 1.00 97.31 135 LEU A O 1
ATOM 1052 N N . TYR A 1 136 ? -11.199 -14.535 7.555 1.00 97.88 136 TYR A N 1
ATOM 1053 C CA . TYR A 1 136 ? -10.674 -13.562 6.609 1.00 97.88 136 TYR A CA 1
ATOM 1054 C C . TYR A 1 136 ? -10.566 -14.201 5.229 1.00 97.88 136 TYR A C 1
ATOM 1056 O O . TYR A 1 136 ? -10.095 -15.327 5.105 1.00 97.88 136 TYR A O 1
ATOM 1064 N N . GLU A 1 137 ? -10.980 -13.475 4.197 1.00 97.62 137 GLU A N 1
ATOM 1065 C CA . GLU A 1 137 ? -10.953 -13.912 2.800 1.00 97.62 137 GLU A CA 1
ATOM 1066 C C . GLU A 1 137 ? -10.200 -12.887 1.953 1.00 97.62 137 GLU A C 1
ATOM 1068 O O . GLU A 1 137 ? -10.374 -11.680 2.140 1.00 97.62 137 GLU A O 1
ATOM 1073 N N . ILE A 1 138 ? -9.388 -13.355 1.004 1.00 97.81 138 ILE A N 1
ATOM 1074 C CA . ILE A 1 138 ? -8.657 -12.495 0.064 1.00 97.81 138 ILE A CA 1
ATOM 1075 C C . ILE A 1 138 ? -9.081 -12.740 -1.383 1.00 97.81 138 ILE A C 1
ATOM 1077 O O . ILE A 1 138 ? -9.471 -13.841 -1.768 1.00 97.81 138 ILE A O 1
ATOM 1081 N N . SER A 1 139 ? -8.986 -11.705 -2.212 1.00 96.50 139 SER A N 1
ATOM 1082 C CA . SER A 1 139 ? -9.297 -11.788 -3.637 1.00 96.50 139 SER A CA 1
ATOM 1083 C C . SER A 1 139 ? -8.560 -10.712 -4.427 1.00 96.50 139 SER A C 1
ATOM 1085 O O . SER A 1 139 ? -8.339 -9.604 -3.944 1.00 96.50 139 SER A O 1
ATOM 1087 N N . SER A 1 140 ? -8.202 -11.028 -5.667 1.00 95.38 140 SER A N 1
ATOM 1088 C CA . SER A 1 140 ? -7.683 -10.071 -6.648 1.00 95.38 140 SER A CA 1
ATOM 1089 C C . SER A 1 140 ? -8.777 -9.276 -7.364 1.00 95.38 140 SER A C 1
ATOM 1091 O O . SER A 1 140 ? -8.484 -8.388 -8.165 1.00 95.38 140 SER A O 1
ATOM 1093 N N . ARG A 1 141 ? -10.050 -9.573 -7.084 1.00 93.06 141 ARG A N 1
ATOM 1094 C CA . ARG A 1 141 ? -11.195 -8.841 -7.627 1.00 93.06 141 ARG A CA 1
ATOM 1095 C C . ARG A 1 141 ? -11.153 -7.388 -7.174 1.00 93.06 141 ARG A C 1
ATOM 1097 O O . ARG A 1 141 ? -10.987 -7.103 -5.989 1.00 93.06 141 ARG A O 1
ATOM 1104 N N . ASN A 1 142 ? -11.376 -6.475 -8.115 1.00 88.06 142 ASN A N 1
ATOM 1105 C CA . ASN A 1 142 ? -11.521 -5.059 -7.808 1.00 88.06 142 ASN A CA 1
ATOM 1106 C C . ASN A 1 142 ? -12.873 -4.804 -7.109 1.00 88.06 142 ASN A C 1
ATOM 1108 O O . ASN A 1 142 ? -13.916 -4.966 -7.750 1.00 88.06 142 ASN A O 1
ATOM 1112 N N . PRO A 1 143 ? -12.896 -4.355 -5.840 1.00 86.25 143 PRO A N 1
ATOM 1113 C CA . PRO A 1 143 ? -14.141 -4.101 -5.116 1.00 86.25 143 PRO A CA 1
ATOM 1114 C C . PRO A 1 143 ? -15.047 -3.074 -5.803 1.00 86.25 143 PRO A C 1
ATOM 1116 O O . PRO A 1 143 ? -16.270 -3.185 -5.724 1.00 86.25 143 PRO A O 1
ATOM 1119 N N . ALA A 1 144 ? -14.461 -2.110 -6.523 1.00 85.94 144 ALA A N 1
ATOM 1120 C CA . ALA A 1 144 ? -15.200 -1.067 -7.232 1.00 85.94 144 ALA A CA 1
ATOM 1121 C C . ALA A 1 144 ? -16.081 -1.615 -8.373 1.00 85.94 144 ALA A C 1
ATOM 1123 O O . ALA A 1 144 ? -17.022 -0.950 -8.798 1.00 85.94 144 ALA A O 1
ATOM 1124 N N . GLU A 1 145 ? -15.810 -2.830 -8.861 1.00 85.81 145 GLU A N 1
ATOM 1125 C CA . GLU A 1 145 ? -16.606 -3.486 -9.907 1.00 85.81 145 GLU A CA 1
ATOM 1126 C C . GLU A 1 145 ? -17.804 -4.283 -9.352 1.00 85.81 145 GLU A C 1
ATOM 1128 O O . GLU A 1 145 ? -18.642 -4.776 -10.119 1.00 85.81 145 GLU A O 1
ATOM 1133 N N . GLY A 1 146 ? -17.915 -4.412 -8.025 1.00 85.38 146 GLY A N 1
ATOM 1134 C CA . GLY A 1 146 ? -19.025 -5.084 -7.350 1.00 85.38 146 GLY A CA 1
ATOM 1135 C C . GLY A 1 146 ? -19.270 -6.507 -7.865 1.00 85.38 146 GLY A C 1
ATOM 1136 O O . GLY A 1 146 ? -18.349 -7.306 -8.012 1.00 85.38 146 GLY A O 1
ATOM 1137 N N . ALA A 1 147 ? -20.527 -6.837 -8.181 1.00 84.81 147 ALA A N 1
ATOM 1138 C CA . ALA A 1 147 ? -20.924 -8.177 -8.633 1.00 84.81 147 ALA A CA 1
ATOM 1139 C C . ALA A 1 147 ? -20.290 -8.621 -9.968 1.00 84.81 147 ALA A C 1
ATOM 1141 O O . ALA A 1 147 ? -20.356 -9.798 -10.317 1.00 84.81 147 ALA A O 1
ATOM 1142 N N . ARG A 1 148 ? -19.708 -7.693 -10.738 1.00 87.38 148 ARG A N 1
ATOM 1143 C CA . ARG A 1 148 ? -19.044 -7.993 -12.015 1.00 87.38 148 ARG A CA 1
ATOM 1144 C C . ARG A 1 148 ? -17.544 -8.214 -11.866 1.00 87.38 148 ARG A C 1
ATOM 1146 O O . ARG A 1 148 ? -16.923 -8.611 -12.851 1.00 87.38 148 ARG A O 1
ATOM 1153 N N . ALA A 1 149 ? -16.994 -7.970 -10.676 1.00 88.19 149 ALA A N 1
ATOM 1154 C CA . ALA A 1 149 ? -15.569 -8.042 -10.423 1.00 88.19 149 ALA A CA 1
ATOM 1155 C C . ALA A 1 149 ? -15.031 -9.434 -10.766 1.00 88.19 149 ALA A C 1
ATOM 1157 O O . ALA A 1 149 ? -15.478 -10.450 -10.222 1.00 88.19 149 ALA A O 1
ATOM 1158 N N . ARG A 1 150 ? -14.071 -9.475 -11.690 1.00 91.56 150 ARG A N 1
ATOM 1159 C CA . ARG A 1 150 ? -13.412 -10.716 -12.109 1.00 91.56 150 ARG A CA 1
ATOM 1160 C C . ARG A 1 150 ? -12.075 -10.868 -11.392 1.00 91.56 150 ARG A C 1
ATOM 1162 O O . ARG A 1 150 ? -11.421 -9.858 -11.135 1.00 91.56 150 ARG A O 1
ATOM 1169 N N . PRO A 1 151 ? -11.667 -12.103 -11.062 1.00 93.88 151 PRO A N 1
ATOM 1170 C CA . PRO A 1 151 ? -10.323 -12.332 -10.559 1.00 93.88 151 PRO A CA 1
ATOM 1171 C C . PRO A 1 151 ? -9.299 -11.986 -11.643 1.00 93.88 151 PRO A C 1
ATOM 1173 O O . PRO A 1 151 ? -9.559 -12.164 -12.839 1.00 93.88 151 PRO A O 1
ATOM 1176 N N . TYR A 1 152 ? -8.126 -11.528 -11.218 1.00 91.69 152 TYR A N 1
ATOM 1177 C CA . TYR A 1 152 ? -6.976 -11.399 -12.098 1.00 91.69 152 TYR A CA 1
ATOM 1178 C C . TYR A 1 152 ? -6.527 -12.792 -12.562 1.00 91.69 152 TYR A C 1
ATOM 1180 O O . TYR A 1 152 ? -6.503 -13.744 -11.778 1.00 91.69 152 TYR A O 1
ATOM 1188 N N . LEU A 1 153 ? -6.180 -12.916 -13.846 1.00 93.56 153 LEU A N 1
ATOM 1189 C CA . LEU A 1 153 ? -5.745 -14.178 -14.440 1.00 93.56 153 LEU A CA 1
ATOM 1190 C C . LEU A 1 153 ? -4.274 -14.102 -14.859 1.00 93.56 153 LEU A C 1
ATOM 1192 O O . LEU A 1 153 ? -3.891 -13.242 -15.651 1.00 93.56 153 LEU A O 1
ATOM 1196 N N . ILE A 1 154 ? -3.486 -15.062 -14.386 1.00 92.12 154 ILE A N 1
ATOM 1197 C CA . ILE A 1 154 ? -2.126 -15.352 -14.838 1.00 92.12 154 ILE A CA 1
ATOM 1198 C C . ILE A 1 154 ? -2.234 -16.493 -15.846 1.00 92.12 154 ILE A C 1
ATOM 1200 O O . ILE A 1 154 ? -2.742 -17.567 -15.526 1.00 92.12 154 ILE A O 1
ATOM 1204 N N . GLU A 1 155 ? -1.833 -16.239 -17.093 1.00 89.69 155 GLU A N 1
ATOM 1205 C CA . GLU A 1 155 ? -1.873 -17.241 -18.174 1.00 89.69 155 GLU A CA 1
ATOM 1206 C C . GLU A 1 155 ? -3.246 -17.936 -18.336 1.00 89.69 155 GLU A C 1
ATOM 1208 O O . GLU A 1 155 ? -3.355 -19.131 -18.611 1.00 89.69 155 GLU A O 1
ATOM 1213 N N . GLY A 1 156 ? -4.329 -17.176 -18.143 1.00 91.69 156 GLY A N 1
ATOM 1214 C CA . GLY A 1 156 ? -5.705 -17.672 -18.259 1.00 91.69 156 GLY A CA 1
ATOM 1215 C C . GLY A 1 156 ? -6.234 -18.424 -17.031 1.00 91.69 156 GLY A C 1
ATOM 1216 O O . GLY A 1 156 ? -7.357 -18.927 -17.080 1.00 91.69 156 GLY A O 1
ATOM 1217 N N . LYS A 1 157 ? -5.480 -18.483 -15.928 1.00 95.00 157 LYS A N 1
ATOM 1218 C CA . LYS A 1 157 ? -5.895 -19.103 -14.660 1.00 95.00 157 LYS A CA 1
ATOM 1219 C C . LYS A 1 157 ? -5.842 -18.101 -13.513 1.00 95.00 157 LYS A C 1
ATOM 1221 O O . LYS A 1 157 ? -5.012 -17.201 -13.506 1.00 95.00 157 LYS A O 1
ATOM 1226 N N . ALA A 1 158 ? -6.729 -18.254 -12.535 1.00 94.25 158 ALA A N 1
ATOM 1227 C CA . ALA A 1 158 ? -6.656 -17.459 -11.314 1.00 94.25 158 ALA A CA 1
ATOM 1228 C C . ALA A 1 158 ? -5.393 -17.812 -10.511 1.00 94.25 158 ALA A C 1
ATOM 1230 O O . ALA A 1 158 ? -4.894 -18.938 -10.590 1.00 94.25 158 ALA A O 1
ATOM 1231 N N . HIS A 1 159 ? -4.900 -16.852 -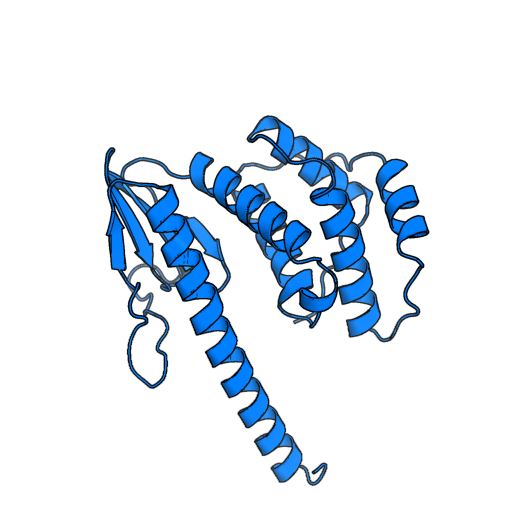9.730 1.00 95.75 159 HIS A N 1
ATOM 1232 C CA . HIS A 1 159 ? -3.783 -17.069 -8.815 1.00 95.75 159 HIS A CA 1
ATOM 1233 C C . HIS A 1 159 ? -4.118 -18.143 -7.759 1.00 95.75 159 HIS A C 1
ATOM 1235 O O . HIS A 1 159 ? -5.270 -18.274 -7.348 1.00 95.75 159 HIS A O 1
ATOM 1241 N N . ARG A 1 160 ? -3.117 -18.888 -7.263 1.00 95.94 160 ARG A N 1
ATOM 1242 C CA . ARG A 1 160 ? -3.318 -20.001 -6.303 1.00 95.94 160 ARG A CA 1
ATOM 1243 C C . ARG A 1 160 ? -3.974 -19.588 -4.977 1.00 95.94 160 ARG A C 1
ATOM 1245 O O . ARG A 1 160 ? -4.596 -20.413 -4.319 1.00 95.94 160 ARG A O 1
ATOM 1252 N N . HIS A 1 161 ? -3.795 -18.327 -4.586 1.00 97.19 161 HIS A N 1
ATOM 1253 C CA . HIS A 1 161 ? -4.355 -17.736 -3.365 1.00 97.19 161 HIS A CA 1
ATOM 1254 C C . HIS A 1 161 ? -5.666 -16.972 -3.601 1.00 97.19 161 HIS A C 1
ATOM 1256 O O . HIS A 1 161 ? -6.201 -16.383 -2.667 1.00 97.19 161 HIS A O 1
ATOM 1262 N N . GLU A 1 162 ? -6.199 -16.965 -4.825 1.00 97.06 162 GLU A N 1
ATOM 1263 C CA . GLU A 1 162 ? -7.502 -16.355 -5.094 1.00 97.06 162 GLU A CA 1
ATOM 1264 C C . GLU A 1 162 ? -8.597 -17.055 -4.273 1.00 97.06 162 GLU A C 1
ATOM 1266 O O . GLU A 1 162 ? -8.772 -18.269 -4.378 1.00 97.06 162 GLU A O 1
ATOM 1271 N N . GLY A 1 163 ? -9.345 -16.294 -3.468 1.00 95.38 163 GLY A N 1
ATOM 1272 C CA . GLY A 1 163 ? -10.379 -16.841 -2.586 1.00 95.38 163 GLY A CA 1
ATOM 1273 C C . GLY A 1 163 ? -9.826 -17.604 -1.378 1.00 95.38 163 GLY A C 1
ATOM 1274 O O . GLY A 1 163 ? -10.557 -18.390 -0.779 1.00 95.38 163 GLY A O 1
ATOM 1275 N N . PHE A 1 164 ? -8.547 -17.424 -1.026 1.00 97.81 164 PHE A N 1
ATOM 1276 C CA . PHE A 1 164 ? -7.972 -18.022 0.178 1.00 97.81 164 PHE A CA 1
ATOM 1277 C C . PHE A 1 164 ? -8.684 -17.499 1.434 1.00 97.81 164 PHE A C 1
ATOM 1279 O O . PHE A 1 164 ? -8.874 -16.289 1.586 1.00 97.81 164 PHE A O 1
ATOM 1286 N N . VAL A 1 165 ? -9.067 -18.426 2.320 1.00 97.75 165 VAL A N 1
ATOM 1287 C CA . VAL A 1 165 ? -9.776 -18.162 3.580 1.00 97.75 165 VAL A CA 1
ATOM 1288 C C . VAL A 1 165 ? -8.987 -18.748 4.745 1.00 97.75 165 VAL A C 1
ATOM 1290 O O . VAL A 1 165 ? -8.536 -19.890 4.671 1.00 97.75 165 VAL A O 1
ATOM 1293 N N . THR A 1 166 ? -8.848 -17.988 5.827 1.00 98.12 166 THR A N 1
ATOM 1294 C CA . THR A 1 166 ? -8.166 -18.416 7.059 1.00 98.12 166 THR A CA 1
ATOM 1295 C C . THR A 1 166 ? -8.789 -17.740 8.279 1.00 98.12 166 THR A C 1
ATOM 1297 O O . THR A 1 166 ? -9.405 -16.680 8.159 1.00 98.12 166 THR A O 1
ATOM 1300 N N . ASP A 1 167 ? -8.624 -18.352 9.449 1.00 96.88 167 ASP A N 1
ATOM 1301 C CA . ASP A 1 167 ? -8.981 -17.770 10.744 1.00 96.88 167 ASP A CA 1
ATOM 1302 C C . ASP A 1 167 ? -7.878 -16.865 11.328 1.00 96.88 167 ASP A C 1
ATOM 1304 O O . ASP A 1 167 ? -8.025 -16.256 12.388 1.00 96.88 167 ASP A O 1
ATOM 1308 N N . ARG A 1 168 ? -6.747 -16.752 10.622 1.00 96.50 168 ARG A N 1
ATOM 1309 C CA . ARG A 1 168 ? -5.571 -15.996 11.051 1.00 96.50 168 ARG A CA 1
ATOM 1310 C C . ARG A 1 168 ? -5.338 -14.789 10.146 1.00 96.50 168 ARG A C 1
ATOM 1312 O O . ARG A 1 168 ? -4.928 -14.959 8.994 1.00 96.50 168 ARG A O 1
ATOM 1319 N N . PRO A 1 169 ? -5.491 -13.549 10.643 1.00 94.44 169 PRO A N 1
ATOM 1320 C CA . PRO A 1 169 ? -5.372 -12.361 9.798 1.00 94.44 169 PRO A CA 1
ATOM 1321 C C . PRO A 1 169 ? -3.984 -12.220 9.156 1.00 94.44 169 PRO A C 1
ATOM 1323 O O . PRO A 1 169 ? -3.874 -11.826 7.996 1.00 94.44 169 PRO A O 1
ATOM 1326 N N . TRP A 1 170 ? -2.910 -12.592 9.862 1.00 94.12 170 TRP A N 1
ATOM 1327 C CA . TRP A 1 170 ? -1.543 -12.499 9.332 1.00 94.12 170 TRP A CA 1
ATOM 1328 C C . TRP A 1 170 ? -1.279 -13.457 8.161 1.00 94.12 170 TRP A C 1
ATOM 1330 O O . TRP A 1 170 ? -0.507 -13.121 7.261 1.00 94.12 170 TRP A O 1
ATOM 1340 N N . GLU A 1 171 ? -1.925 -14.627 8.137 1.00 97.44 171 GLU A N 1
ATOM 1341 C CA . GLU A 1 171 ? -1.830 -15.568 7.015 1.00 97.44 171 GLU A CA 1
ATOM 1342 C C . GLU A 1 171 ? -2.574 -15.017 5.797 1.00 97.44 171 GLU A C 1
ATOM 1344 O O . GLU A 1 171 ? -2.038 -15.058 4.690 1.00 97.44 171 GLU A O 1
ATOM 1349 N N . ALA A 1 172 ? -3.753 -14.417 6.002 1.00 97.12 172 ALA A N 1
ATOM 1350 C CA . ALA A 1 172 ? -4.513 -13.773 4.933 1.00 97.12 172 ALA A CA 1
ATOM 1351 C C . ALA A 1 172 ? -3.706 -12.641 4.283 1.00 97.12 172 ALA A C 1
ATOM 1353 O O . ALA A 1 172 ? -3.550 -12.604 3.064 1.00 97.12 172 ALA A O 1
ATOM 1354 N N . PHE A 1 173 ? -3.127 -11.744 5.087 1.00 96.62 173 PHE A N 1
ATOM 1355 C CA . PHE A 1 173 ? -2.315 -10.651 4.559 1.00 96.62 173 PHE A CA 1
ATOM 1356 C C . PHE A 1 173 ? -1.028 -11.126 3.873 1.00 96.62 173 PHE A C 1
ATOM 1358 O O . PHE A 1 173 ? -0.635 -10.536 2.868 1.00 96.62 173 PHE A O 1
ATOM 1365 N N . THR A 1 174 ? -0.372 -12.172 4.383 1.00 96.00 174 THR A N 1
ATOM 1366 C CA . THR A 1 174 ? 0.809 -12.762 3.727 1.00 96.00 174 THR A CA 1
ATOM 1367 C C . THR A 1 174 ? 0.440 -13.322 2.352 1.00 96.00 174 THR A C 1
ATOM 1369 O O . THR A 1 174 ? 1.036 -12.920 1.353 1.00 96.00 174 THR A O 1
ATOM 1372 N N . ALA A 1 175 ? -0.605 -14.153 2.278 1.00 97.38 175 ALA A N 1
ATOM 1373 C CA . ALA A 1 175 ? -1.092 -14.719 1.020 1.00 97.38 175 ALA A CA 1
ATOM 1374 C C . ALA A 1 175 ? -1.548 -13.635 0.023 1.00 97.38 175 ALA A C 1
ATOM 1376 O O . ALA A 1 175 ? -1.350 -13.774 -1.186 1.00 97.38 175 ALA A O 1
ATOM 1377 N N . LEU A 1 176 ? -2.120 -12.530 0.520 1.00 96.69 176 LEU A N 1
ATOM 1378 C CA . LEU A 1 176 ? -2.517 -11.385 -0.299 1.00 96.69 176 LEU A CA 1
ATOM 1379 C C . LEU A 1 176 ? -1.311 -10.692 -0.927 1.00 96.69 176 LEU A C 1
ATOM 1381 O O . LEU A 1 176 ? -1.363 -10.353 -2.108 1.00 96.69 176 LEU A O 1
ATOM 1385 N N . TRP A 1 177 ? -0.236 -10.466 -0.167 1.00 94.81 177 TRP A N 1
ATOM 1386 C CA . TRP A 1 177 ? 0.968 -9.841 -0.716 1.00 94.81 177 TRP A CA 1
ATOM 1387 C C . TRP A 1 177 ? 1.698 -10.751 -1.699 1.00 94.81 177 TRP A C 1
ATOM 1389 O O . TRP A 1 177 ? 2.139 -10.245 -2.726 1.00 94.81 177 TRP A O 1
ATOM 1399 N N . GLU A 1 178 ? 1.762 -12.063 -1.440 1.00 95.38 178 GLU A N 1
ATOM 1400 C CA . GLU A 1 178 ? 2.281 -13.038 -2.412 1.00 95.38 178 GLU A CA 1
ATOM 1401 C C . GLU A 1 178 ? 1.497 -12.967 -3.727 1.00 95.38 178 GLU A C 1
ATOM 1403 O O . GLU A 1 178 ? 2.079 -12.775 -4.793 1.00 95.38 178 GLU A O 1
ATOM 1408 N N . MET A 1 179 ? 0.163 -13.006 -3.643 1.00 95.75 179 MET A N 1
ATOM 1409 C CA . MET A 1 179 ? -0.710 -12.851 -4.806 1.00 95.75 179 MET A CA 1
ATOM 1410 C C . MET A 1 179 ? -0.492 -11.522 -5.526 1.00 95.75 179 MET A C 1
ATOM 1412 O O . MET A 1 179 ? -0.407 -11.491 -6.751 1.00 95.75 179 MET A O 1
ATOM 1416 N N . ASN A 1 180 ? -0.406 -10.415 -4.788 1.00 93.00 180 ASN A N 1
ATOM 1417 C CA . ASN A 1 180 ? -0.174 -9.110 -5.386 1.00 93.00 180 ASN A CA 1
ATOM 1418 C C . ASN A 1 180 ? 1.171 -9.053 -6.120 1.00 93.00 180 ASN A C 1
ATOM 1420 O O . ASN A 1 180 ? 1.224 -8.534 -7.231 1.00 93.00 180 ASN A O 1
ATOM 1424 N N . ASP A 1 181 ? 2.241 -9.568 -5.511 1.00 91.44 181 ASP A N 1
ATOM 1425 C CA . ASP A 1 181 ? 3.581 -9.554 -6.094 1.00 91.44 181 ASP A CA 1
ATOM 1426 C C . ASP A 1 181 ? 3.650 -10.396 -7.380 1.00 91.44 181 ASP A C 1
ATOM 1428 O O . ASP A 1 181 ? 4.167 -9.906 -8.386 1.00 91.44 181 ASP A O 1
ATOM 1432 N N . GLU A 1 182 ? 3.080 -11.608 -7.388 1.00 93.31 182 GLU A N 1
ATOM 1433 C CA . GLU A 1 182 ? 3.035 -12.472 -8.578 1.00 93.31 182 GLU A CA 1
ATOM 1434 C C . GLU A 1 182 ? 2.176 -11.864 -9.701 1.00 93.31 182 GLU A C 1
ATOM 1436 O O . GLU A 1 182 ? 2.617 -11.771 -10.850 1.00 93.31 182 GLU A O 1
ATOM 1441 N N . CYS A 1 183 ? 0.970 -11.381 -9.377 1.00 91.38 183 CYS A N 1
ATOM 1442 C CA . CYS A 1 183 ? 0.086 -10.731 -10.348 1.00 91.38 183 CYS A CA 1
ATOM 1443 C C . CYS A 1 183 ? 0.718 -9.461 -10.938 1.00 91.38 183 CYS A C 1
ATOM 1445 O O . CYS A 1 183 ? 0.635 -9.228 -12.146 1.00 91.38 183 CYS A O 1
ATOM 1447 N N . HIS A 1 184 ? 1.370 -8.643 -10.108 1.00 87.50 184 HIS A N 1
ATOM 1448 C CA . HIS A 1 184 ? 2.031 -7.420 -10.555 1.00 87.50 184 HIS A CA 1
ATOM 1449 C C . HIS A 1 184 ? 3.245 -7.721 -11.444 1.00 87.50 184 HIS A C 1
ATOM 1451 O O . HIS A 1 184 ? 3.405 -7.088 -12.487 1.00 87.50 184 HIS A O 1
ATOM 1457 N N . ALA A 1 185 ? 4.066 -8.716 -11.087 1.00 88.88 185 ALA A N 1
ATOM 1458 C CA . ALA A 1 185 ? 5.183 -9.157 -11.921 1.00 88.88 185 ALA A CA 1
ATOM 1459 C C . ALA A 1 185 ? 4.699 -9.637 -13.300 1.00 88.88 185 ALA A C 1
ATOM 1461 O O . ALA A 1 185 ? 5.193 -9.164 -14.325 1.00 88.88 185 ALA A O 1
ATOM 1462 N N . HIS A 1 186 ? 3.662 -10.481 -13.337 1.00 91.00 186 HIS A N 1
ATOM 1463 C CA . HIS A 1 186 ? 3.053 -10.936 -14.588 1.00 91.00 186 HIS A CA 1
ATOM 1464 C C . HIS A 1 186 ? 2.500 -9.767 -15.426 1.00 91.00 186 HIS A C 1
ATOM 1466 O O . HIS A 1 186 ? 2.680 -9.725 -16.648 1.00 91.00 186 HIS A O 1
ATOM 1472 N N . TRP A 1 187 ? 1.860 -8.782 -14.785 1.00 86.50 187 TRP A N 1
ATOM 1473 C CA . TRP A 1 187 ? 1.377 -7.580 -15.467 1.00 86.50 187 TRP A CA 1
ATOM 1474 C C . TRP A 1 187 ? 2.519 -6.766 -16.093 1.00 86.50 187 TRP A C 1
ATOM 1476 O O . TRP A 1 187 ? 2.425 -6.404 -17.268 1.00 86.50 187 TRP A O 1
ATOM 1486 N N . LEU A 1 188 ? 3.611 -6.527 -15.357 1.00 83.75 188 LEU A N 1
ATOM 1487 C CA . LEU A 1 188 ? 4.788 -5.806 -15.856 1.00 83.75 188 LEU A CA 1
ATOM 1488 C C . LEU A 1 188 ? 5.444 -6.523 -17.043 1.00 83.75 188 LEU A C 1
ATOM 1490 O O . LEU A 1 188 ? 5.801 -5.883 -18.034 1.00 83.75 188 LEU A O 1
ATOM 1494 N N . GLU A 1 189 ? 5.568 -7.849 -16.984 1.00 85.75 189 GLU A N 1
ATOM 1495 C CA . GLU A 1 189 ? 6.100 -8.650 -18.091 1.00 85.75 189 GLU A CA 1
ATOM 1496 C C . GLU A 1 189 ? 5.219 -8.570 -19.343 1.00 85.75 189 GLU A C 1
ATOM 1498 O O . GLU A 1 189 ? 5.721 -8.442 -20.465 1.00 85.75 189 GLU A O 1
ATOM 1503 N N . GLY A 1 190 ? 3.894 -8.631 -19.174 1.00 83.19 190 GLY A N 1
ATOM 1504 C CA . GLY A 1 190 ? 2.930 -8.395 -20.250 1.00 83.19 190 GLY A CA 1
ATOM 1505 C C . GLY A 1 190 ? 3.095 -7.005 -20.863 1.00 83.19 190 GLY A C 1
ATOM 1506 O O . GLY A 1 190 ? 3.311 -6.880 -22.069 1.00 83.19 190 GLY A O 1
ATOM 1507 N N . HIS A 1 191 ? 3.104 -5.973 -20.021 1.00 79.81 191 HIS A N 1
ATOM 1508 C CA . HIS A 1 191 ? 3.250 -4.586 -20.449 1.00 79.81 191 HIS A CA 1
ATOM 1509 C C . HIS A 1 191 ? 4.565 -4.340 -21.206 1.00 79.81 191 HIS A C 1
ATOM 1511 O O . HIS A 1 191 ? 4.573 -3.730 -22.277 1.00 79.81 191 HIS A O 1
ATOM 1517 N N . GLY A 1 192 ? 5.682 -4.879 -20.709 1.00 79.94 192 GLY A N 1
ATOM 1518 C CA . GLY A 1 192 ? 6.983 -4.778 -21.366 1.00 79.94 192 GLY A CA 1
ATOM 1519 C C . GLY A 1 192 ? 7.021 -5.467 -22.735 1.00 79.94 192 GLY A C 1
ATOM 1520 O O . GLY A 1 192 ? 7.626 -4.941 -23.675 1.00 79.94 192 GLY A O 1
ATOM 1521 N N . ARG A 1 193 ? 6.352 -6.620 -22.885 1.00 81.62 193 ARG A N 1
ATOM 1522 C CA . ARG A 1 193 ? 6.198 -7.290 -24.189 1.00 81.62 193 ARG A CA 1
ATOM 1523 C C . ARG A 1 193 ? 5.402 -6.432 -25.169 1.00 81.62 193 ARG A C 1
ATOM 1525 O O . ARG A 1 193 ? 5.849 -6.260 -26.305 1.00 81.62 193 ARG A O 1
ATOM 1532 N N . ASP A 1 194 ? 4.289 -5.856 -24.727 1.00 80.94 194 ASP A N 1
ATOM 1533 C CA . ASP A 1 194 ? 3.431 -5.009 -25.560 1.00 80.94 194 ASP A CA 1
ATOM 1534 C C . ASP A 1 194 ? 4.151 -3.740 -26.025 1.00 80.94 194 ASP A C 1
ATOM 1536 O O . ASP A 1 194 ? 4.130 -3.418 -27.218 1.00 80.94 194 ASP A O 1
ATOM 1540 N N . LEU A 1 195 ? 4.869 -3.067 -25.119 1.00 81.88 195 LEU A N 1
ATOM 1541 C CA . LEU A 1 195 ? 5.692 -1.900 -25.443 1.00 81.88 195 LEU A CA 1
ATOM 1542 C C . LEU A 1 195 ? 6.785 -2.235 -26.463 1.00 81.88 195 LEU A C 1
ATOM 1544 O O . LEU A 1 195 ? 6.960 -1.510 -27.443 1.00 81.88 195 LEU A O 1
ATOM 1548 N N . ARG A 1 196 ? 7.492 -3.361 -26.294 1.00 79.88 196 ARG A N 1
ATOM 1549 C CA . ARG A 1 196 ? 8.494 -3.821 -27.274 1.00 79.88 196 ARG A CA 1
ATOM 1550 C C . ARG A 1 196 ? 7.859 -4.124 -28.630 1.00 79.88 196 ARG A C 1
ATOM 1552 O O . ARG A 1 196 ? 8.422 -3.762 -29.661 1.00 79.88 196 ARG A O 1
ATOM 1559 N N . ALA A 1 197 ? 6.694 -4.768 -28.652 1.00 82.25 197 ALA A N 1
ATOM 1560 C CA . ALA A 1 197 ? 5.968 -5.054 -29.887 1.00 82.25 197 ALA A CA 1
ATOM 1561 C C . ALA A 1 197 ? 5.472 -3.772 -30.576 1.00 82.25 197 ALA A C 1
ATOM 1563 O O . ALA A 1 197 ? 5.451 -3.690 -31.804 1.00 82.25 197 ALA A O 1
ATOM 1564 N N . GLN A 1 198 ? 5.075 -2.755 -29.811 1.00 80.94 198 GLN A N 1
ATOM 1565 C CA . GLN A 1 198 ? 4.730 -1.437 -30.337 1.00 80.94 198 GLN A CA 1
ATOM 1566 C C . GLN A 1 198 ? 5.959 -0.708 -30.896 1.00 80.94 198 GLN A C 1
ATOM 1568 O O . GLN A 1 198 ? 5.899 -0.225 -32.022 1.00 80.94 198 GLN A O 1
ATOM 1573 N N . ALA A 1 199 ? 7.081 -0.688 -30.174 1.00 81.12 199 ALA A N 1
ATOM 1574 C CA . ALA A 1 199 ? 8.327 -0.074 -30.635 1.00 81.12 199 ALA A CA 1
ATOM 1575 C C . ALA A 1 199 ? 8.841 -0.702 -31.943 1.00 81.12 199 ALA A C 1
ATOM 1577 O O . ALA A 1 199 ? 9.210 0.032 -32.857 1.00 81.12 199 ALA A O 1
ATOM 1578 N N . LYS A 1 200 ? 8.760 -2.037 -32.072 1.00 85.75 200 LYS A N 1
ATOM 1579 C CA . LYS A 1 200 ? 9.050 -2.753 -33.328 1.00 85.75 200 LYS A CA 1
ATOM 1580 C C . LYS A 1 200 ? 8.133 -2.329 -34.473 1.00 85.75 200 LYS A C 1
ATOM 1582 O O . LYS A 1 200 ? 8.595 -2.060 -35.574 1.00 85.75 200 LYS A O 1
ATOM 1587 N N . ARG A 1 201 ? 6.820 -2.232 -34.222 1.00 83.62 201 ARG A N 1
ATOM 1588 C CA . ARG A 1 201 ? 5.847 -1.751 -35.226 1.00 83.62 201 ARG A CA 1
ATOM 1589 C C . ARG A 1 201 ? 6.124 -0.314 -35.672 1.00 83.62 201 ARG A C 1
ATOM 1591 O O . ARG A 1 201 ? 5.829 0.026 -36.810 1.00 83.62 201 ARG A O 1
ATOM 1598 N N . LEU A 1 202 ? 6.674 0.511 -34.784 1.00 87.81 202 LEU A N 1
ATOM 1599 C CA . LEU A 1 202 ? 7.040 1.901 -35.052 1.00 87.81 202 LEU A CA 1
ATOM 1600 C C . LEU A 1 202 ? 8.465 2.065 -35.618 1.00 87.81 202 LEU A C 1
ATOM 1602 O O . LEU A 1 202 ? 8.864 3.192 -35.892 1.00 87.81 202 LEU A O 1
ATOM 1606 N N . GLY A 1 203 ? 9.233 0.980 -35.793 1.00 79.75 203 GLY A N 1
ATOM 1607 C CA . GLY A 1 203 ? 10.600 1.021 -36.330 1.00 79.75 203 GLY A CA 1
ATOM 1608 C C . GLY A 1 203 ? 11.635 1.669 -35.403 1.00 79.75 203 GLY A C 1
ATOM 1609 O O . GLY A 1 203 ? 12.676 2.121 -35.868 1.00 79.75 203 GLY A O 1
ATOM 1610 N N . ILE A 1 204 ? 11.341 1.752 -34.102 1.00 83.94 204 ILE A N 1
ATOM 1611 C CA . ILE A 1 204 ? 12.256 2.288 -33.078 1.00 83.94 204 ILE A CA 1
ATOM 1612 C C . ILE A 1 204 ? 13.249 1.201 -32.615 1.00 83.94 204 ILE A C 1
ATOM 1614 O O . ILE A 1 204 ? 14.356 1.517 -32.182 1.00 83.94 204 ILE A O 1
ATOM 1618 N N . LEU A 1 205 ? 12.842 -0.071 -32.721 1.00 58.97 205 LEU A N 1
ATOM 1619 C CA . LEU A 1 205 ? 13.610 -1.296 -32.462 1.00 58.97 205 LEU A CA 1
ATOM 1620 C C . LEU A 1 205 ? 13.489 -2.237 -33.661 1.00 58.97 205 LEU A C 1
ATOM 1622 O O . LEU A 1 205 ? 14.468 -2.960 -33.937 1.00 58.97 205 LEU A O 1
#